Protein AF-A0AAX3LTH6-F1 (afdb_monomer)

Sequence (343 aa):
MKSLKKVTVIGGSGFVGTNLCQKLADRQIPFEIIDIKESRRFPEKCKMGDVRDIMSLRNTVTGDIVVNLAAVHRDDVSDKSEYFRTNVEGAENLAKVCTEKCIRKIVFTSSVAVYGFAEPGTDEAGIREIAVITTPQDQEQFQRTLGDGSQWGISLSYITQPSPDGLAQAFILAEEFLEGAPSALVLGDNIFYGHGLPEMLAKADAKPNGGTVFGYQVSDPERYGVVDFDAEGQAKSIIEKPEVPPSNFAVTGLYFLDGSAPDRARQVAPSARGELEITSLLEMYLQEGALSVERMGRGFAWLDTGTHESLLDAGTFVRTLEKRQGQQAGCLEEIAYLQCRAP

Structure (mmCIF, N/CA/C/O backbone):
data_AF-A0AAX3LTH6-F1
#
_entry.id   AF-A0AAX3LTH6-F1
#
loop_
_atom_site.group_PDB
_atom_site.id
_atom_site.type_symbol
_atom_site.label_atom_id
_atom_site.label_alt_id
_atom_site.label_comp_id
_atom_site.label_asym_id
_atom_site.label_entity_id
_atom_site.label_seq_id
_atom_site.pdbx_PDB_ins_code
_atom_site.Cartn_x
_atom_site.Cartn_y
_atom_site.Cartn_z
_atom_site.occupancy
_atom_site.B_iso_or_equiv
_atom_site.auth_seq_id
_atom_site.auth_comp_id
_atom_site.auth_asym_id
_atom_site.auth_atom_id
_atom_site.pdbx_PDB_model_num
ATOM 1 N N . MET A 1 1 ? -3.791 19.296 43.549 1.00 42.78 1 MET A N 1
ATOM 2 C CA . MET A 1 1 ? -3.948 17.968 42.908 1.00 42.78 1 MET A CA 1
ATOM 3 C C . MET A 1 1 ? -5.208 17.990 42.054 1.00 42.78 1 MET A C 1
ATOM 5 O O . MET A 1 1 ? -6.253 18.347 42.581 1.00 42.78 1 MET A O 1
ATOM 9 N N . LYS A 1 2 ? -5.135 17.687 40.749 1.00 52.03 2 LYS A N 1
ATOM 10 C CA . LYS A 1 2 ? -6.351 17.499 39.935 1.00 52.03 2 LYS A CA 1
ATOM 11 C C . LYS A 1 2 ? -7.058 16.242 40.452 1.00 52.03 2 LYS A C 1
ATOM 13 O O . LYS A 1 2 ? -6.429 15.191 40.496 1.00 52.03 2 LYS A O 1
ATOM 18 N N . SER A 1 3 ? -8.322 16.355 40.864 1.00 63.69 3 SER A N 1
ATOM 19 C CA . SER A 1 3 ? -9.156 15.187 41.181 1.00 63.69 3 SER A CA 1
ATOM 20 C C . SER A 1 3 ? -9.140 14.231 39.988 1.00 63.69 3 SER A C 1
ATOM 22 O O . SER A 1 3 ? -9.406 14.664 38.862 1.00 63.69 3 SER A O 1
ATOM 24 N N . LEU A 1 4 ? -8.810 12.958 40.215 1.00 66.25 4 LEU A N 1
ATOM 25 C CA . LEU A 1 4 ? -8.930 11.926 39.187 1.00 66.25 4 LEU A CA 1
ATOM 26 C C . LEU A 1 4 ? -10.403 11.837 38.773 1.00 66.25 4 LEU A C 1
ATOM 28 O O . LEU A 1 4 ? -11.285 11.744 39.625 1.00 66.25 4 LEU A O 1
ATOM 32 N N . LYS A 1 5 ? -10.665 11.929 37.468 1.00 85.00 5 LYS A N 1
ATOM 33 C CA . LYS A 1 5 ? -12.022 11.849 36.916 1.00 85.00 5 LYS A CA 1
ATOM 34 C C . LYS A 1 5 ? -12.521 10.411 37.018 1.00 85.00 5 LYS A C 1
ATOM 36 O O . LYS A 1 5 ? -11.820 9.506 36.567 1.00 85.00 5 LYS A O 1
ATOM 41 N N . LYS A 1 6 ? -13.716 10.205 37.576 1.00 89.88 6 LYS A N 1
ATOM 42 C CA . LYS A 1 6 ? -14.325 8.869 37.668 1.00 89.88 6 LYS A CA 1
ATOM 43 C C . LYS A 1 6 ? -14.943 8.481 36.321 1.00 89.88 6 LYS A C 1
ATOM 45 O O . LYS A 1 6 ? -15.708 9.266 35.756 1.00 89.88 6 LYS A O 1
ATOM 50 N N . VAL A 1 7 ? -14.624 7.284 35.829 1.00 96.00 7 VAL A N 1
ATOM 51 C CA . VAL A 1 7 ? -15.113 6.745 34.549 1.00 96.00 7 VAL A CA 1
ATOM 52 C C . VAL A 1 7 ? -16.219 5.715 34.778 1.00 96.00 7 VAL A C 1
ATOM 54 O O . VAL A 1 7 ? -16.056 4.788 35.561 1.00 96.00 7 VAL A O 1
ATOM 57 N N . THR A 1 8 ? -17.323 5.831 34.058 1.00 96.81 8 THR A N 1
ATOM 58 C CA . THR A 1 8 ? -18.399 4.834 34.054 1.00 96.81 8 THR A CA 1
ATOM 59 C C . THR A 1 8 ? -18.399 4.115 32.718 1.00 96.81 8 THR A C 1
ATOM 61 O O . THR A 1 8 ? -18.528 4.753 31.675 1.00 96.81 8 THR A O 1
ATOM 64 N N . VAL A 1 9 ? -18.221 2.797 32.741 1.00 96.44 9 VAL A N 1
ATOM 65 C CA . VAL A 1 9 ? -18.128 1.958 31.543 1.00 96.44 9 VAL A CA 1
ATOM 66 C C . VAL A 1 9 ? -19.420 1.163 31.391 1.00 96.44 9 VAL A C 1
ATOM 68 O O . VAL A 1 9 ? -19.680 0.238 32.159 1.00 96.44 9 VAL A O 1
ATOM 71 N N . ILE A 1 10 ? -20.229 1.525 30.399 1.00 96.00 10 ILE A N 1
ATOM 72 C CA . ILE A 1 10 ? -21.440 0.785 30.033 1.00 96.00 10 ILE A CA 1
ATOM 73 C C . ILE A 1 10 ? -21.029 -0.394 29.148 1.00 96.00 10 ILE A C 1
ATOM 75 O O . ILE A 1 10 ? -20.276 -0.183 28.203 1.00 96.00 10 ILE A O 1
ATOM 79 N N . GLY A 1 11 ? -21.483 -1.616 29.432 1.00 92.62 11 GLY A N 1
ATOM 80 C CA . GLY A 1 11 ? -21.018 -2.823 28.728 1.00 92.62 11 GLY A CA 1
ATOM 81 C C . GLY A 1 11 ? -19.613 -3.280 29.157 1.00 92.62 11 GLY A C 1
ATOM 82 O O . GLY A 1 11 ? -18.888 -3.925 28.393 1.00 92.62 11 GLY A O 1
ATOM 83 N N . GLY A 1 12 ? -19.181 -2.901 30.367 1.00 90.88 12 GLY A N 1
ATOM 84 C CA . GLY A 1 12 ? -17.833 -3.164 30.886 1.00 90.88 12 GLY A CA 1
ATOM 85 C C . GLY A 1 12 ? -17.507 -4.644 31.134 1.00 90.88 12 GLY A C 1
ATOM 86 O O . GLY A 1 12 ? -16.335 -4.994 31.247 1.00 90.88 12 GLY A O 1
ATOM 87 N N . SER A 1 13 ? -18.507 -5.524 31.170 1.00 91.31 13 SER A N 1
ATOM 88 C CA . SER A 1 13 ? -18.337 -6.979 31.283 1.00 91.31 13 SER A CA 1
ATOM 89 C C . SER A 1 13 ? -18.222 -7.660 29.908 1.00 91.31 13 SER A C 1
ATOM 91 O O . SER A 1 13 ? -18.068 -8.881 29.819 1.00 91.31 13 SER A O 1
ATOM 93 N N . GLY A 1 14 ? -18.331 -6.902 28.811 1.00 84.88 14 GLY A N 1
ATOM 94 C CA . GLY A 1 14 ? -18.071 -7.354 27.444 1.00 84.88 14 GLY A CA 1
ATOM 95 C C . GLY A 1 14 ? -16.581 -7.531 27.127 1.00 84.88 14 GLY A C 1
ATOM 96 O O . GLY A 1 14 ? -15.709 -7.249 27.952 1.00 84.88 14 GLY A O 1
ATOM 97 N N . PHE A 1 15 ? -16.283 -7.982 25.905 1.00 82.19 15 PHE A N 1
ATOM 98 C CA . PHE A 1 15 ? -14.910 -8.204 25.431 1.00 82.19 15 PHE A CA 1
ATOM 99 C C . PHE A 1 15 ? -14.068 -6.918 25.478 1.00 82.19 15 PHE A C 1
ATOM 101 O O . PHE A 1 15 ? -13.044 -6.861 26.162 1.00 82.19 15 PHE A O 1
ATOM 108 N N . VAL A 1 16 ? -14.530 -5.855 24.810 1.00 84.06 16 VAL A N 1
ATOM 109 C CA . VAL A 1 16 ? -13.844 -4.550 24.805 1.00 84.06 16 VAL A CA 1
ATOM 110 C C . VAL A 1 16 ? -13.872 -3.918 26.199 1.00 84.06 16 VAL A C 1
ATOM 112 O O . VAL A 1 16 ? -12.852 -3.423 26.681 1.00 84.06 16 VAL A O 1
ATOM 115 N N . GLY A 1 17 ? -15.019 -4.006 26.881 1.00 89.88 17 GLY A N 1
ATOM 116 C CA . GLY A 1 17 ? -15.227 -3.466 28.225 1.00 89.88 17 GLY A CA 1
ATOM 117 C C . GLY A 1 17 ? -14.213 -3.975 29.243 1.00 89.88 17 GLY A C 1
ATOM 118 O O . GLY A 1 17 ? -13.563 -3.177 29.915 1.00 89.88 17 GLY A O 1
ATOM 119 N N . THR A 1 18 ? -13.993 -5.290 29.287 1.00 90.31 18 THR A N 1
ATOM 120 C CA . THR A 1 18 ? -13.076 -5.912 30.253 1.00 90.31 18 THR A CA 1
ATOM 121 C C . THR A 1 18 ? -11.637 -5.425 30.058 1.00 90.31 18 THR A C 1
ATOM 123 O O . THR A 1 18 ? -10.929 -5.166 31.034 1.00 90.31 18 THR A O 1
ATOM 126 N N . ASN A 1 19 ? -11.206 -5.256 28.804 1.00 89.06 19 ASN A N 1
ATOM 127 C CA . ASN A 1 19 ? -9.872 -4.757 28.467 1.00 89.06 19 ASN A CA 1
ATOM 128 C C . ASN A 1 19 ? -9.704 -3.276 28.829 1.00 89.06 19 ASN A C 1
ATOM 130 O O . ASN A 1 19 ? -8.684 -2.893 29.407 1.00 89.06 19 ASN A O 1
ATOM 134 N N . LEU A 1 20 ? -10.713 -2.444 28.549 1.00 92.50 20 LEU A N 1
ATOM 135 C CA . LEU A 1 20 ? -10.709 -1.043 28.967 1.00 92.50 20 LEU A CA 1
ATOM 136 C C . LEU A 1 20 ? -10.635 -0.925 30.495 1.00 92.50 20 LEU A C 1
ATOM 138 O O . LEU A 1 20 ? -9.800 -0.185 31.012 1.00 92.50 20 LEU A O 1
ATOM 142 N N . CYS A 1 21 ? -11.462 -1.680 31.220 1.00 95.06 21 CYS A N 1
ATOM 143 C CA . CYS A 1 21 ? -11.462 -1.698 32.680 1.00 95.06 21 CYS A CA 1
ATOM 144 C C . CYS A 1 21 ? -10.109 -2.132 33.258 1.00 95.06 21 CYS A C 1
ATOM 146 O O . CYS A 1 21 ? -9.648 -1.523 34.221 1.00 95.06 21 CYS A O 1
ATOM 148 N N . GLN A 1 22 ? -9.431 -3.110 32.644 1.00 93.19 22 GLN A N 1
ATOM 149 C CA . GLN A 1 22 ? -8.075 -3.479 33.052 1.00 93.19 22 GLN A CA 1
ATOM 150 C C . GLN A 1 22 ? -7.092 -2.319 32.864 1.00 93.19 22 GLN A C 1
ATOM 152 O O . GLN A 1 22 ? -6.407 -1.954 33.813 1.00 93.19 22 GLN A O 1
ATOM 157 N N . LYS A 1 23 ? -7.089 -1.657 31.699 1.00 94.62 23 LYS A N 1
ATOM 158 C CA . LYS A 1 23 ? -6.212 -0.495 31.460 1.00 94.62 23 LYS A CA 1
ATOM 159 C C . LYS A 1 23 ? -6.498 0.670 32.415 1.00 94.62 23 LYS A C 1
ATOM 161 O O . LYS A 1 23 ? -5.575 1.379 32.815 1.00 94.62 23 LYS A O 1
ATOM 166 N N . LEU A 1 24 ? -7.763 0.886 32.783 1.00 94.81 24 LEU A N 1
ATOM 167 C CA . LEU A 1 24 ? -8.141 1.879 33.795 1.00 94.81 24 LEU A CA 1
ATOM 168 C C . LEU A 1 24 ? -7.606 1.488 35.181 1.00 94.81 24 LEU A C 1
ATOM 170 O O . LEU A 1 24 ? -7.084 2.352 35.884 1.00 94.81 24 LEU A O 1
ATOM 174 N N . ALA A 1 25 ? -7.683 0.204 35.550 1.00 93.75 25 ALA A N 1
ATOM 175 C CA . ALA A 1 25 ? -7.133 -0.318 36.801 1.00 93.75 25 ALA A CA 1
ATOM 176 C C . ALA A 1 25 ? -5.607 -0.161 36.870 1.00 93.75 25 ALA A C 1
ATOM 178 O O . ALA A 1 25 ? -5.103 0.377 37.855 1.00 93.75 25 ALA A O 1
ATOM 179 N N . ASP A 1 26 ? -4.892 -0.546 35.810 1.00 93.19 26 ASP A N 1
ATOM 180 C CA . ASP A 1 26 ? -3.426 -0.460 35.723 1.00 93.19 26 ASP A CA 1
ATOM 181 C C . ASP A 1 26 ? -2.935 0.986 35.876 1.00 93.19 26 ASP A C 1
ATOM 183 O O . ASP A 1 26 ? -1.910 1.255 36.498 1.00 93.19 26 ASP A O 1
ATOM 187 N N . ARG A 1 27 ? -3.712 1.945 35.355 1.00 94.06 27 ARG A N 1
ATOM 188 C CA . ARG A 1 27 ? -3.446 3.387 35.467 1.00 94.06 27 ARG A CA 1
ATOM 189 C C . ARG A 1 27 ? -3.989 4.021 36.749 1.00 94.06 27 ARG A C 1
ATOM 191 O O . ARG A 1 27 ? -3.918 5.241 36.889 1.00 94.06 27 ARG A O 1
ATOM 198 N N . GLN A 1 28 ? -4.554 3.226 37.659 1.00 93.94 28 GLN A N 1
ATOM 199 C CA . GLN A 1 28 ? -5.175 3.679 38.909 1.00 93.94 28 GLN A CA 1
ATOM 200 C C . GLN A 1 28 ? -6.259 4.754 38.693 1.00 93.94 28 GLN A C 1
ATOM 202 O O . GLN A 1 28 ? -6.479 5.629 39.532 1.00 93.94 28 GLN A O 1
ATOM 207 N N . ILE A 1 29 ? -6.959 4.695 37.556 1.00 93.56 29 ILE A N 1
ATOM 208 C CA . ILE A 1 29 ? -8.077 5.587 37.247 1.00 93.56 29 ILE A CA 1
ATOM 209 C C . ILE A 1 29 ? -9.344 5.002 37.889 1.00 93.56 29 ILE A C 1
ATOM 211 O O . ILE A 1 29 ? -9.675 3.845 37.626 1.00 93.56 29 ILE A O 1
ATOM 215 N N . PRO A 1 30 ? -10.088 5.762 38.714 1.00 94.88 30 PRO A N 1
ATOM 216 C CA . PRO A 1 30 ? -11.326 5.276 39.312 1.00 94.88 30 PRO A CA 1
ATOM 217 C C . PRO A 1 30 ? -12.375 4.970 38.241 1.00 94.88 30 PRO A C 1
ATOM 219 O O . PRO A 1 30 ? -12.690 5.833 37.418 1.00 94.88 30 PRO A O 1
ATOM 222 N N . PHE A 1 31 ? -12.956 3.770 38.280 1.00 96.25 31 PHE A N 1
ATOM 223 C CA . PHE A 1 31 ? -14.026 3.389 37.365 1.00 96.25 31 PHE A CA 1
ATOM 224 C C . PHE A 1 31 ? -15.106 2.524 38.014 1.00 96.25 31 PHE A C 1
ATOM 226 O O . PHE A 1 31 ? -14.864 1.879 39.035 1.00 96.25 31 PHE A O 1
ATOM 233 N N . GLU A 1 32 ? -16.283 2.509 37.393 1.00 96.94 32 GLU A N 1
ATOM 234 C CA . GLU A 1 32 ? -17.370 1.563 37.657 1.00 96.94 32 GLU A CA 1
ATOM 235 C C . GLU A 1 32 ? -17.891 0.963 36.346 1.00 96.94 32 GLU A C 1
ATOM 237 O O . GLU A 1 32 ? -17.768 1.574 35.282 1.00 96.94 32 GLU A O 1
ATOM 242 N N . ILE A 1 33 ? -18.452 -0.239 36.430 1.00 97.06 33 ILE A N 1
ATOM 243 C CA . ILE A 1 33 ? -19.055 -0.963 35.310 1.00 97.06 33 ILE A CA 1
ATOM 244 C C . ILE A 1 33 ? -20.571 -0.937 35.481 1.00 97.06 33 ILE A C 1
ATOM 246 O O . ILE A 1 33 ? -21.071 -1.185 36.578 1.00 97.06 33 ILE A O 1
ATOM 250 N N . ILE A 1 34 ? -21.290 -0.669 34.395 1.00 96.56 34 ILE A N 1
ATOM 251 C CA . ILE A 1 34 ? -22.736 -0.874 34.304 1.00 96.56 34 ILE A CA 1
ATOM 252 C C . ILE A 1 34 ? -22.983 -1.857 33.172 1.00 96.56 34 ILE A C 1
ATOM 254 O O . ILE A 1 34 ? -22.592 -1.600 32.034 1.00 96.56 34 ILE A O 1
ATOM 258 N N . ASP A 1 35 ? -23.585 -2.998 33.477 1.00 94.88 35 ASP A N 1
ATOM 259 C CA . ASP A 1 35 ? -23.814 -4.045 32.485 1.00 94.88 35 ASP A CA 1
ATOM 260 C C . ASP A 1 35 ? -25.049 -4.882 32.857 1.00 94.88 35 ASP A C 1
ATOM 262 O O . ASP A 1 35 ? -25.471 -4.918 34.014 1.00 94.88 35 ASP A O 1
ATOM 266 N N . ILE A 1 36 ? -25.626 -5.572 31.875 1.00 93.38 36 ILE A N 1
ATOM 267 C CA . ILE A 1 36 ? -26.741 -6.511 32.063 1.00 93.38 36 ILE A CA 1
ATOM 268 C C . ILE A 1 36 ? -26.267 -7.872 32.592 1.00 93.38 36 ILE A C 1
ATOM 270 O O . ILE A 1 36 ? -27.080 -8.762 32.836 1.00 93.38 36 ILE A O 1
ATOM 274 N N . LYS A 1 37 ? -24.952 -8.042 32.767 1.00 90.56 37 LYS A N 1
ATOM 275 C CA . LYS A 1 37 ? -24.306 -9.231 33.331 1.00 90.56 37 LYS A CA 1
ATOM 276 C C . LYS A 1 37 ? -23.196 -8.846 34.305 1.00 90.56 37 LYS A C 1
ATOM 278 O O . LYS A 1 37 ? -22.499 -7.848 34.117 1.00 90.56 37 LYS A O 1
ATOM 283 N N . GLU A 1 38 ? -22.963 -9.694 35.298 1.00 90.19 38 GLU A N 1
ATOM 284 C CA . GLU A 1 38 ? -21.861 -9.496 36.237 1.00 90.19 38 GLU A CA 1
ATOM 285 C C . GLU A 1 38 ? -20.493 -9.537 35.540 1.00 90.19 38 GLU A C 1
ATOM 287 O O . GLU A 1 38 ? -20.241 -10.334 34.627 1.00 90.19 38 GLU A O 1
ATOM 292 N N . SER A 1 39 ? -19.580 -8.681 36.000 1.00 91.56 39 SER A N 1
ATOM 293 C CA . SER A 1 39 ? -18.188 -8.723 35.566 1.00 91.56 39 SER A CA 1
ATOM 294 C C . SER A 1 39 ? -17.466 -9.863 36.269 1.00 91.56 39 SER A C 1
ATOM 296 O O . SER A 1 39 ? -17.321 -9.856 37.488 1.00 91.56 39 SER A O 1
ATOM 298 N N . ARG A 1 40 ? -16.928 -10.813 35.499 1.00 88.75 40 ARG A N 1
ATOM 299 C CA . ARG A 1 40 ? -16.087 -11.889 36.053 1.00 88.75 40 ARG A CA 1
ATOM 300 C C . ARG A 1 40 ? -14.770 -11.371 36.636 1.00 88.75 40 ARG A C 1
ATOM 302 O O . ARG A 1 40 ? -14.206 -12.009 37.515 1.00 88.75 40 ARG A O 1
ATOM 309 N N . ARG A 1 41 ? -14.257 -10.253 36.108 1.00 88.38 41 ARG A N 1
ATOM 310 C CA . ARG A 1 41 ? -12.924 -9.720 36.435 1.00 88.38 41 ARG A CA 1
ATOM 311 C C . ARG A 1 41 ? -12.959 -8.621 37.495 1.00 88.38 41 ARG A C 1
ATOM 313 O O . ARG A 1 41 ? -12.001 -8.496 38.245 1.00 88.38 41 ARG A O 1
ATOM 320 N N . PHE A 1 42 ? -14.042 -7.846 37.549 1.00 94.00 42 PHE A N 1
ATOM 321 C CA . PHE A 1 42 ? -14.228 -6.752 38.508 1.00 94.00 42 PHE A CA 1
ATOM 322 C C . PHE A 1 42 ? -15.638 -6.789 39.126 1.00 94.00 42 PHE A C 1
ATOM 324 O O . PHE A 1 42 ? -16.403 -5.830 38.956 1.00 94.00 42 PHE A O 1
ATOM 331 N N . PRO A 1 43 ? -16.035 -7.894 39.786 1.00 92.31 43 PRO A N 1
ATOM 332 C CA . PRO A 1 43 ? -17.387 -8.054 40.326 1.00 92.31 43 PRO A CA 1
ATOM 333 C C . PRO A 1 43 ? -17.751 -6.943 41.320 1.00 92.31 43 PRO A C 1
ATOM 335 O O . PRO A 1 43 ? -18.861 -6.422 41.291 1.00 92.31 43 PRO A O 1
ATOM 338 N N . GLU A 1 44 ? -16.795 -6.489 42.129 1.00 95.06 44 GLU A N 1
ATOM 339 C CA . GLU A 1 44 ? -16.967 -5.436 43.132 1.00 95.06 44 GLU A CA 1
ATOM 340 C C . GLU A 1 44 ? -17.181 -4.034 42.540 1.00 95.06 44 GLU A C 1
ATOM 342 O O . GLU A 1 44 ? -17.623 -3.120 43.237 1.00 95.06 44 GLU A O 1
ATOM 347 N N . LYS A 1 45 ? -16.873 -3.852 41.250 1.00 94.75 45 LYS A N 1
ATOM 348 C CA . LYS A 1 45 ? -17.065 -2.589 40.520 1.00 94.75 45 LYS A CA 1
ATOM 349 C C . LYS A 1 45 ? -18.258 -2.629 39.572 1.00 94.75 45 LYS A C 1
ATOM 351 O O . LYS A 1 45 ? -18.523 -1.624 38.911 1.00 94.75 45 LYS A O 1
ATOM 356 N N . CYS A 1 46 ? -18.947 -3.766 39.482 1.00 95.94 46 CYS A N 1
ATOM 357 C CA . CYS A 1 46 ? -20.044 -3.990 38.557 1.00 95.94 46 CYS A CA 1
ATOM 358 C C . CYS A 1 46 ? -21.391 -3.687 39.210 1.00 95.94 46 CYS A C 1
ATOM 360 O O . CYS A 1 46 ? -21.733 -4.227 40.258 1.00 95.94 46 CYS A O 1
ATOM 362 N N . LYS A 1 47 ? -22.176 -2.833 38.559 1.00 96.06 47 LYS A N 1
ATOM 363 C CA . LYS A 1 47 ? -23.577 -2.573 38.879 1.00 96.06 47 LYS A CA 1
ATOM 364 C C . LYS A 1 47 ? -24.438 -3.092 37.741 1.00 96.06 47 LYS A C 1
ATOM 366 O O . LYS A 1 47 ? -24.110 -2.902 36.573 1.00 96.06 47 LYS A O 1
ATOM 371 N N . MET A 1 48 ? -25.557 -3.709 38.091 1.00 95.81 48 MET A N 1
ATOM 372 C CA . MET A 1 48 ? -26.519 -4.157 37.093 1.00 95.81 48 MET A CA 1
ATOM 373 C C . MET A 1 48 ? -27.242 -2.953 36.498 1.00 95.81 48 MET A C 1
ATOM 375 O O . MET A 1 48 ? -27.795 -2.142 37.243 1.00 95.81 48 MET A O 1
ATOM 379 N N . GLY A 1 49 ? -27.246 -2.841 35.172 1.00 94.75 49 GLY A N 1
ATOM 380 C CA . GLY A 1 49 ? -28.008 -1.815 34.471 1.00 94.75 49 GLY A CA 1
ATOM 381 C C . GLY A 1 49 ? -28.212 -2.135 32.997 1.00 94.75 49 GLY A C 1
ATOM 382 O O . GLY A 1 49 ? -27.349 -2.730 32.357 1.00 94.75 49 GLY A O 1
ATOM 383 N N . ASP A 1 50 ? -29.367 -1.735 32.470 1.00 94.69 50 ASP A N 1
ATOM 384 C CA . ASP A 1 50 ? -29.776 -1.994 31.090 1.00 94.69 50 ASP A CA 1
ATOM 385 C C . ASP A 1 50 ? -29.963 -0.671 30.347 1.00 94.69 50 ASP A C 1
ATOM 387 O O . ASP A 1 50 ? -30.739 0.184 30.770 1.00 94.69 50 ASP A O 1
ATOM 391 N N . VAL A 1 51 ? -29.262 -0.500 29.224 1.00 94.06 51 VAL A N 1
ATOM 392 C CA . VAL A 1 51 ? -29.360 0.714 28.401 1.00 94.06 51 VAL A CA 1
ATOM 393 C C . VAL A 1 51 ? -30.749 0.913 27.799 1.00 94.06 51 VAL A C 1
ATOM 395 O O . VAL A 1 51 ? -31.162 2.046 27.546 1.00 94.06 51 VAL A O 1
ATOM 398 N N . ARG A 1 52 ? -31.503 -0.174 27.620 1.00 93.75 52 ARG A N 1
ATOM 399 C CA . ARG A 1 52 ? -32.879 -0.151 27.111 1.00 93.75 52 ARG A CA 1
ATOM 400 C C . ARG A 1 52 ? -33.862 0.429 28.130 1.00 93.75 52 ARG A C 1
ATOM 402 O O . ARG A 1 52 ? -34.947 0.852 27.747 1.00 93.75 52 ARG A O 1
ATOM 409 N N . ASP A 1 53 ? -33.485 0.478 29.409 1.00 96.00 53 ASP A N 1
ATOM 410 C CA . ASP A 1 53 ? -34.283 1.050 30.492 1.00 96.00 53 ASP A CA 1
ATOM 411 C C . ASP A 1 53 ? -33.655 2.355 31.007 1.00 96.00 53 ASP A C 1
ATOM 413 O O . ASP A 1 53 ? -32.685 2.379 31.770 1.00 96.00 53 ASP A O 1
ATOM 417 N N . ILE A 1 54 ? -34.264 3.483 30.638 1.00 95.25 54 ILE A N 1
ATOM 418 C CA . ILE A 1 54 ? -33.800 4.807 31.058 1.00 95.25 54 ILE A CA 1
ATOM 419 C C . ILE A 1 54 ? -33.808 4.992 32.586 1.00 95.25 54 ILE A C 1
ATOM 421 O O . ILE A 1 54 ? -32.962 5.714 33.117 1.00 95.25 54 ILE A O 1
ATOM 425 N N . MET A 1 55 ? -34.719 4.341 33.321 1.00 96.12 55 MET A N 1
ATOM 426 C CA . MET A 1 55 ? -34.751 4.430 34.784 1.00 96.12 55 MET A CA 1
ATOM 427 C C . MET A 1 55 ? -33.590 3.655 35.405 1.00 96.12 55 MET A C 1
ATOM 429 O O . MET A 1 55 ? -32.975 4.139 36.359 1.00 96.12 55 MET A O 1
ATOM 433 N N . SER A 1 56 ? -33.231 2.511 34.819 1.00 95.19 56 SER A N 1
ATOM 434 C CA . SER A 1 56 ? -32.021 1.765 35.172 1.00 95.19 56 SER A CA 1
ATOM 435 C C . SER A 1 56 ? -30.775 2.644 35.051 1.00 95.19 56 SER A C 1
ATOM 437 O O . SER A 1 56 ? -30.002 2.775 36.005 1.00 95.19 56 SER A O 1
ATOM 439 N N . LEU A 1 57 ? -30.625 3.351 33.926 1.00 95.12 57 LEU A N 1
ATOM 440 C CA . LEU A 1 57 ? -29.513 4.280 33.709 1.00 95.12 57 LEU A CA 1
ATOM 441 C C . LEU A 1 57 ? -29.529 5.464 34.686 1.00 95.12 57 LEU A C 1
ATOM 443 O O . LEU A 1 57 ? -28.490 5.808 35.254 1.00 95.12 57 LEU A O 1
ATOM 447 N N . ARG A 1 58 ? -30.695 6.068 34.953 1.00 95.50 58 ARG A N 1
ATOM 448 C CA . ARG A 1 58 ? -30.821 7.156 35.942 1.00 95.50 58 ARG A CA 1
ATOM 449 C C . ARG A 1 58 ? -30.377 6.727 37.335 1.00 95.50 58 ARG A C 1
ATOM 451 O O . ARG A 1 58 ? -29.769 7.526 38.047 1.00 95.50 58 ARG A O 1
ATOM 458 N N . ASN A 1 59 ? -30.625 5.480 37.715 1.00 93.38 59 ASN A N 1
ATOM 459 C CA . ASN A 1 59 ? -30.239 4.965 39.025 1.00 93.38 59 ASN A CA 1
ATOM 460 C C . ASN A 1 59 ? -28.753 4.587 39.108 1.00 93.38 59 ASN A C 1
ATOM 462 O O . ASN A 1 59 ? -28.166 4.657 40.187 1.00 93.38 59 ASN A O 1
ATOM 466 N N . THR A 1 60 ? -28.128 4.211 37.991 1.00 92.88 60 THR A N 1
ATOM 467 C CA . THR A 1 60 ? -26.800 3.580 37.996 1.00 92.88 60 THR A CA 1
ATOM 468 C C . THR A 1 60 ? -25.681 4.500 37.515 1.00 92.88 60 THR A C 1
ATOM 470 O O . THR A 1 60 ? -24.610 4.502 38.122 1.00 92.88 60 THR A O 1
ATOM 473 N N . VAL A 1 61 ? -25.916 5.310 36.477 1.00 93.06 61 VAL A N 1
ATOM 474 C CA . VAL A 1 61 ? -24.886 6.130 35.820 1.00 93.06 61 VAL A CA 1
ATOM 475 C C . VAL A 1 61 ? -24.425 7.256 36.740 1.00 93.06 61 VAL A C 1
ATOM 477 O O . VAL A 1 61 ? -25.220 8.109 37.141 1.00 93.06 61 VAL A O 1
ATOM 480 N N . THR A 1 62 ? -23.131 7.290 37.064 1.00 90.38 62 THR A N 1
ATOM 481 C CA . THR A 1 62 ? -22.482 8.405 37.777 1.00 90.38 62 THR A CA 1
ATOM 482 C C . THR A 1 62 ? -21.153 8.784 37.111 1.00 90.38 62 THR A C 1
ATOM 484 O O . THR A 1 62 ? -20.817 8.251 36.057 1.00 90.38 62 THR A O 1
ATOM 487 N N . GLY A 1 63 ? -20.381 9.697 37.704 1.00 86.12 63 GLY A N 1
ATOM 488 C CA . GLY A 1 63 ? -19.003 9.988 37.290 1.00 86.12 63 GLY A CA 1
ATOM 489 C C . GLY A 1 63 ? -18.835 11.239 36.428 1.00 86.12 63 GLY A C 1
ATOM 490 O O . GLY A 1 63 ? -19.744 12.047 36.279 1.00 86.12 63 GLY A O 1
ATOM 491 N N . ASP A 1 64 ? -17.626 11.420 35.903 1.00 87.50 64 ASP A N 1
ATOM 492 C CA . ASP A 1 64 ? -17.240 12.570 35.074 1.00 87.50 64 ASP A CA 1
ATOM 493 C C . ASP A 1 64 ? -17.224 12.242 33.579 1.00 87.50 64 ASP A C 1
ATOM 495 O O . ASP A 1 64 ? -17.344 13.139 32.737 1.00 87.50 64 ASP A O 1
ATOM 499 N N . ILE A 1 65 ? -16.978 10.967 33.267 1.00 93.75 65 ILE A N 1
ATOM 500 C CA . ILE A 1 65 ? -16.799 10.431 31.921 1.00 93.75 65 ILE A CA 1
ATOM 501 C C . ILE A 1 65 ? -17.626 9.156 31.817 1.00 93.75 65 ILE A C 1
ATOM 503 O O . ILE A 1 65 ? -17.488 8.273 32.660 1.00 93.75 65 ILE A O 1
ATOM 507 N N . VAL A 1 66 ? -18.432 9.037 30.768 1.00 95.50 66 VAL A N 1
ATOM 508 C CA . VAL A 1 66 ? -19.167 7.809 30.446 1.00 95.50 66 VAL A CA 1
ATOM 509 C C . VAL A 1 66 ? -18.631 7.243 29.135 1.00 95.50 66 VAL A C 1
ATOM 511 O O . VAL A 1 66 ? -18.526 7.969 28.150 1.00 95.50 66 VAL A O 1
ATOM 514 N N . VAL A 1 67 ? -18.278 5.959 29.120 1.00 95.31 67 VAL A N 1
ATOM 515 C CA . VAL A 1 67 ? -17.853 5.227 27.919 1.00 95.31 67 VAL A CA 1
ATOM 516 C C . VAL A 1 67 ? -18.915 4.186 27.594 1.00 95.31 67 VAL A C 1
ATOM 518 O O . VAL A 1 67 ? -19.181 3.311 28.417 1.00 95.31 67 VAL A O 1
ATOM 521 N N . ASN A 1 68 ? -19.533 4.287 26.417 1.00 93.75 68 ASN A N 1
ATOM 522 C CA . ASN A 1 68 ? -20.573 3.364 25.979 1.00 93.75 68 ASN A CA 1
ATOM 523 C C . ASN A 1 68 ? -20.008 2.240 25.104 1.00 93.75 68 ASN A C 1
ATOM 525 O O . ASN A 1 68 ? -19.638 2.474 23.949 1.00 93.75 68 ASN A O 1
ATOM 529 N N . LEU A 1 69 ? -19.982 1.027 25.656 1.00 92.19 69 LEU A N 1
ATOM 530 C CA . LEU A 1 69 ? -19.619 -0.221 24.981 1.00 92.19 69 LEU A CA 1
ATOM 531 C C . LEU A 1 69 ? -20.777 -1.232 24.965 1.00 92.19 69 LEU A C 1
ATOM 533 O O . LEU A 1 69 ? -20.566 -2.379 24.577 1.00 92.19 69 LEU A O 1
ATOM 537 N N . ALA A 1 70 ? -21.985 -0.842 25.389 1.00 90.25 70 ALA A N 1
ATOM 538 C CA . ALA A 1 70 ? -23.153 -1.697 25.226 1.00 90.25 70 ALA A CA 1
ATOM 539 C C . ALA A 1 70 ? -23.541 -1.744 23.748 1.00 90.25 70 ALA A C 1
ATOM 541 O O . ALA A 1 70 ? -23.970 -0.741 23.182 1.00 90.25 70 ALA A O 1
ATOM 542 N N . ALA A 1 71 ? -23.383 -2.921 23.154 1.00 86.38 71 ALA A N 1
ATOM 543 C CA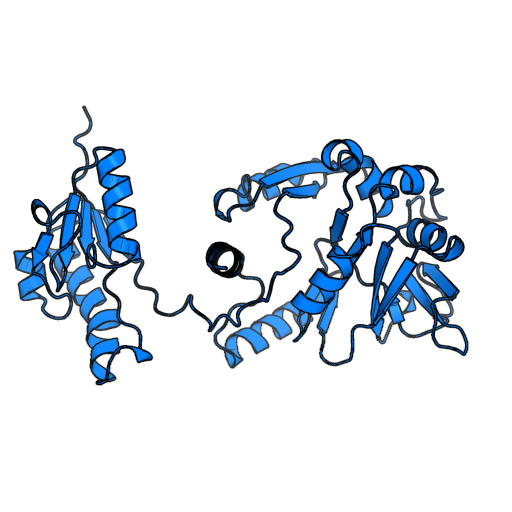 . ALA A 1 71 ? -23.791 -3.221 21.796 1.00 86.38 71 ALA A CA 1
ATOM 544 C C . ALA A 1 71 ? -24.211 -4.691 21.697 1.00 86.38 71 ALA A C 1
ATOM 546 O O . ALA A 1 71 ? -23.710 -5.541 22.438 1.00 86.38 71 ALA A O 1
ATOM 547 N N . VAL A 1 72 ? -25.122 -4.985 20.774 1.00 81.81 72 VAL A N 1
ATOM 548 C CA . VAL A 1 72 ? -25.499 -6.358 20.397 1.00 81.81 72 VAL A CA 1
ATOM 549 C C . VAL A 1 72 ? -25.444 -6.488 18.884 1.00 81.81 72 VAL A C 1
ATOM 551 O O . VAL A 1 72 ? -25.936 -5.606 18.174 1.00 81.81 72 VAL A O 1
ATOM 554 N N . HIS A 1 73 ? -24.847 -7.572 18.390 1.00 72.88 73 HIS A N 1
ATOM 555 C CA . HIS A 1 73 ? -24.797 -7.851 16.961 1.00 72.88 73 HIS A CA 1
ATOM 556 C C . HIS A 1 73 ? -26.162 -8.325 16.459 1.00 72.88 73 HIS A C 1
ATOM 558 O O . HIS A 1 73 ? -26.923 -8.949 17.197 1.00 72.88 73 HIS A O 1
ATOM 564 N N . ARG A 1 74 ? -26.482 -8.044 15.191 1.00 63.44 74 ARG A N 1
ATOM 565 C CA . ARG A 1 74 ? -27.770 -8.439 14.598 1.00 63.44 74 ARG A CA 1
ATOM 566 C C . ARG A 1 74 ? -27.951 -9.959 14.562 1.00 63.44 74 ARG A C 1
ATOM 568 O O . ARG A 1 74 ? -29.078 -10.425 14.682 1.00 63.44 74 ARG A O 1
ATOM 575 N N . ASP A 1 75 ? -26.850 -10.689 14.424 1.00 60.66 75 ASP A N 1
ATOM 576 C CA . ASP A 1 75 ? -26.842 -12.154 14.352 1.00 60.66 75 ASP A CA 1
ATOM 577 C C . ASP A 1 75 ? -26.839 -12.827 15.735 1.00 60.66 75 ASP A C 1
ATOM 579 O O . ASP A 1 75 ? -27.161 -14.008 15.841 1.00 60.66 75 ASP A O 1
ATOM 583 N N . ASP A 1 76 ? -26.554 -12.070 16.801 1.00 59.16 76 ASP A N 1
ATOM 584 C CA . ASP A 1 76 ? -26.547 -12.568 18.185 1.00 59.16 76 ASP A CA 1
ATOM 585 C C . ASP A 1 76 ? -27.923 -12.452 18.865 1.00 59.16 76 ASP A C 1
ATOM 587 O O . ASP A 1 76 ? -28.114 -12.943 19.980 1.00 59.16 76 ASP A O 1
ATOM 591 N N . VAL A 1 77 ? -28.896 -11.798 18.217 1.00 61.66 77 VAL A N 1
ATOM 592 C CA . VAL A 1 77 ? -30.237 -11.566 18.768 1.00 61.66 77 VAL A CA 1
ATOM 593 C C . VAL A 1 77 ? -31.311 -12.250 17.926 1.00 61.66 77 VAL A C 1
ATOM 595 O O . VAL A 1 77 ? -31.448 -12.026 16.726 1.00 61.66 77 VAL A O 1
ATOM 598 N N . SER A 1 78 ? -32.125 -13.081 18.579 1.00 60.72 78 SER A N 1
ATOM 599 C CA . SER A 1 78 ? -33.267 -13.750 17.934 1.00 60.72 78 SER A CA 1
ATOM 600 C C . SER A 1 78 ? -34.385 -12.768 17.556 1.00 60.72 78 SER A C 1
ATOM 602 O O . SER A 1 78 ? -35.089 -12.967 16.564 1.00 60.72 78 SER A O 1
ATOM 604 N N . ASP A 1 79 ? -34.517 -11.676 18.314 1.00 74.81 79 ASP A N 1
ATOM 605 C CA . ASP A 1 79 ? -35.444 -10.581 18.059 1.00 74.81 79 ASP A CA 1
ATOM 606 C C . ASP A 1 79 ? -34.707 -9.396 17.422 1.00 74.81 79 ASP A C 1
ATOM 608 O O . ASP A 1 79 ? -33.936 -8.683 18.066 1.00 74.81 79 ASP A O 1
ATOM 612 N N . LYS A 1 80 ? -35.002 -9.125 16.146 1.00 66.56 80 LYS A N 1
ATOM 613 C CA . LYS A 1 80 ? -34.420 -7.998 15.399 1.00 66.56 80 LYS A CA 1
ATOM 614 C C . LYS A 1 80 ? -34.711 -6.636 16.040 1.00 66.56 80 LYS A C 1
ATOM 616 O O . LYS A 1 80 ? -33.979 -5.685 15.768 1.00 66.56 80 LYS A O 1
ATOM 621 N N . SER A 1 81 ? -35.748 -6.521 16.874 1.00 77.88 81 SER A N 1
ATOM 622 C CA . SER A 1 81 ? -36.030 -5.290 17.615 1.00 77.88 81 SER A CA 1
ATOM 623 C C . SER A 1 81 ? -35.004 -5.034 18.722 1.00 77.88 81 SER A C 1
ATOM 625 O O . SER A 1 81 ? -34.730 -3.881 19.038 1.00 77.88 81 SER A O 1
ATOM 627 N N . GLU A 1 82 ? -34.390 -6.076 19.290 1.00 79.94 82 GLU A N 1
ATOM 628 C CA . GLU A 1 82 ? -33.400 -5.951 20.365 1.00 79.94 82 GLU A CA 1
ATOM 629 C C . GLU A 1 82 ? -32.133 -5.237 19.891 1.00 79.94 82 GLU A C 1
ATOM 631 O O . GLU A 1 82 ? -31.580 -4.414 20.617 1.00 79.94 82 GLU A O 1
ATOM 636 N N . TYR A 1 83 ? -31.737 -5.467 18.637 1.00 81.88 83 TYR A N 1
ATOM 637 C CA . TYR A 1 83 ? -30.657 -4.721 18.000 1.00 81.88 83 TYR A CA 1
ATOM 638 C C . TYR A 1 83 ? -30.917 -3.211 18.026 1.00 81.88 83 TYR A C 1
ATOM 640 O O . TYR A 1 83 ? -30.052 -2.438 18.436 1.00 81.88 83 TYR A O 1
ATOM 648 N N . PHE A 1 84 ? -32.110 -2.783 17.605 1.00 80.62 84 PHE A N 1
ATOM 649 C CA . PHE A 1 84 ? -32.462 -1.364 17.571 1.00 80.62 84 PHE A CA 1
ATOM 650 C C . PHE A 1 84 ? -32.579 -0.787 18.986 1.00 80.62 84 PHE A C 1
ATOM 652 O O . PHE A 1 84 ? -31.992 0.253 19.283 1.00 80.62 84 PHE A O 1
ATOM 659 N N . ARG A 1 85 ? -33.263 -1.505 19.883 1.00 87.19 85 ARG A N 1
ATOM 660 C CA . ARG A 1 85 ? -33.463 -1.089 21.276 1.00 87.19 85 ARG A CA 1
ATOM 661 C C . ARG A 1 85 ? -32.145 -0.919 22.029 1.00 87.19 85 ARG A C 1
ATOM 663 O O . ARG A 1 85 ? -31.990 0.028 22.787 1.00 87.19 85 ARG A O 1
ATOM 670 N N . THR A 1 86 ? -31.171 -1.799 21.818 1.00 87.94 86 THR A N 1
ATOM 671 C CA . THR A 1 86 ? -29.880 -1.709 22.511 1.00 87.94 86 THR A CA 1
ATOM 672 C C . THR A 1 86 ? -28.960 -0.669 21.876 1.00 87.94 86 THR A C 1
ATOM 674 O O . THR A 1 86 ? -28.451 0.202 22.577 1.00 87.94 86 THR A O 1
ATOM 677 N N . ASN A 1 87 ? -28.750 -0.738 20.557 1.00 85.81 87 ASN A N 1
ATOM 678 C CA . ASN A 1 87 ? -27.730 0.078 19.892 1.00 85.81 87 ASN A CA 1
ATOM 679 C C . ASN A 1 87 ? -28.198 1.519 19.620 1.00 85.81 87 ASN A C 1
ATOM 681 O O . ASN A 1 87 ? -27.377 2.433 19.635 1.00 85.81 87 ASN A O 1
ATOM 685 N N . VAL A 1 88 ? -29.497 1.736 19.368 1.00 83.06 88 VAL A N 1
ATOM 686 C CA . VAL A 1 88 ? -30.056 3.057 19.023 1.00 83.06 88 VAL A CA 1
ATOM 687 C C . VAL A 1 88 ? -30.777 3.668 20.217 1.00 83.06 88 VAL A C 1
ATOM 689 O O . VAL A 1 88 ? -30.323 4.682 20.746 1.00 83.06 88 VAL A O 1
ATOM 692 N N . GLU A 1 89 ? -31.857 3.040 20.691 1.00 88.06 89 GLU A N 1
ATOM 693 C CA . GLU A 1 89 ? -32.631 3.589 21.816 1.00 88.06 89 GLU A CA 1
ATOM 694 C C . GLU A 1 89 ? -31.792 3.616 23.100 1.00 88.06 89 GLU A C 1
ATOM 696 O O . GLU A 1 89 ? -31.839 4.583 23.856 1.00 88.06 89 GLU A O 1
ATOM 701 N N . GLY A 1 90 ? -30.954 2.600 23.324 1.00 91.62 90 GLY A N 1
ATOM 702 C CA . GLY A 1 90 ? -30.055 2.547 24.471 1.00 91.62 90 GLY A CA 1
ATOM 703 C C . GLY A 1 90 ? -29.000 3.653 24.465 1.00 91.62 90 GLY A C 1
ATOM 704 O O . GLY A 1 90 ? -28.733 4.267 25.502 1.00 91.62 90 GLY A O 1
ATOM 705 N N . ALA A 1 91 ? -28.446 3.972 23.293 1.00 90.56 91 ALA A N 1
ATOM 706 C CA . ALA A 1 91 ? -27.538 5.103 23.128 1.00 90.56 91 ALA A CA 1
ATOM 707 C C . ALA A 1 91 ? -28.252 6.443 23.372 1.00 90.56 91 ALA A C 1
ATOM 709 O O . ALA A 1 91 ? -27.707 7.317 24.052 1.00 90.56 91 ALA A O 1
ATOM 710 N N . GLU A 1 92 ? -29.483 6.590 22.877 1.00 90.50 92 GLU A N 1
ATOM 711 C CA . GLU A 1 92 ? -30.312 7.776 23.098 1.00 90.50 92 GLU A CA 1
ATOM 712 C C . GLU A 1 92 ? -30.660 7.960 24.586 1.00 90.50 92 GLU A C 1
ATOM 714 O O . GLU A 1 92 ? -30.503 9.054 25.134 1.00 90.50 92 GLU A O 1
ATOM 719 N N . ASN A 1 93 ? -31.071 6.888 25.269 1.00 94.94 93 ASN A N 1
ATOM 720 C CA . ASN A 1 93 ? -31.345 6.885 26.705 1.00 94.94 93 ASN A CA 1
ATOM 721 C C . ASN A 1 93 ? -30.107 7.303 27.502 1.00 94.94 93 ASN A C 1
ATOM 723 O O . ASN A 1 93 ? -30.194 8.151 28.393 1.00 94.94 93 ASN A O 1
ATOM 727 N N . 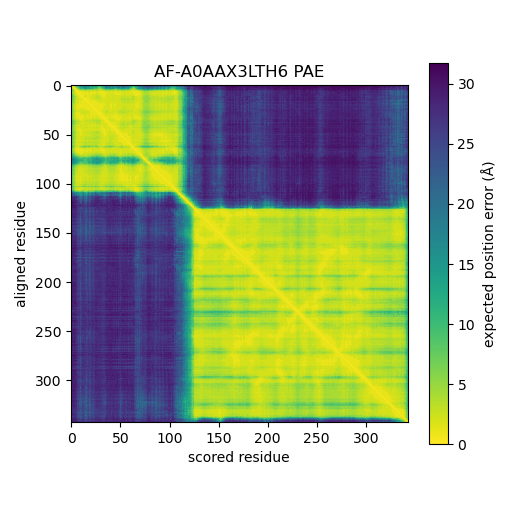LEU A 1 94 ? -28.941 6.753 27.159 1.00 93.88 94 LEU A N 1
ATOM 728 C CA . LEU A 1 94 ? -27.688 7.091 27.823 1.00 93.88 94 LEU A CA 1
ATOM 729 C C . LEU A 1 94 ? -27.297 8.553 27.601 1.00 93.88 94 LEU A C 1
ATOM 731 O O . LEU A 1 94 ? -26.863 9.207 28.550 1.00 93.88 94 LEU A O 1
ATOM 735 N N . ALA A 1 95 ? -27.483 9.085 26.392 1.00 90.31 95 ALA A N 1
ATOM 736 C CA . ALA A 1 95 ? -27.250 10.496 26.107 1.00 90.31 95 ALA A CA 1
ATOM 737 C C . ALA A 1 95 ? -28.168 11.392 26.954 1.00 90.31 95 ALA A C 1
ATOM 739 O O . ALA A 1 95 ? -27.672 12.297 27.625 1.00 90.31 95 ALA A O 1
ATOM 740 N N . LYS A 1 96 ? -29.475 11.087 27.011 1.00 90.44 96 LYS A N 1
ATOM 741 C CA . LYS A 1 96 ? -30.453 11.813 27.844 1.00 90.44 96 LYS A CA 1
ATOM 742 C C . LYS A 1 96 ? -30.042 11.832 29.316 1.00 90.44 96 LYS A C 1
ATOM 744 O O . LYS A 1 96 ? -29.965 12.901 29.915 1.00 90.44 96 LYS A O 1
ATOM 749 N N . VAL A 1 97 ? -29.708 10.674 29.888 1.00 94.31 97 VAL A N 1
ATOM 750 C CA . VAL A 1 97 ? -29.294 10.579 31.299 1.00 94.31 97 VAL A CA 1
ATOM 751 C C . VAL A 1 97 ? -27.980 11.314 31.553 1.00 94.31 97 VAL A C 1
ATOM 753 O O . VAL A 1 97 ? -27.839 11.989 32.572 1.00 94.31 97 VAL A O 1
ATOM 756 N N . CYS A 1 98 ? -27.018 11.232 30.633 1.00 92.62 98 CYS A N 1
ATOM 757 C CA . CYS A 1 98 ? -25.777 11.991 30.745 1.00 92.62 98 CYS A CA 1
ATOM 758 C C . CYS A 1 98 ? -26.033 13.505 30.751 1.00 92.62 98 CYS A C 1
ATOM 760 O O . CYS A 1 98 ? -25.407 14.216 31.537 1.00 92.62 98 CYS A O 1
ATOM 762 N N . THR A 1 99 ? -26.966 13.994 29.928 1.00 89.06 99 THR A N 1
ATOM 763 C CA . THR A 1 99 ? -27.394 15.398 29.933 1.00 89.06 99 THR A CA 1
ATOM 764 C C . THR A 1 99 ? -28.063 15.775 31.254 1.00 89.06 99 THR A C 1
ATOM 766 O O . THR A 1 99 ? -27.666 16.764 31.864 1.00 89.06 99 THR A O 1
ATOM 769 N N . GLU A 1 100 ? -29.014 14.971 31.741 1.00 91.25 100 GLU A N 1
ATOM 770 C CA . GLU A 1 100 ? -29.709 15.196 33.021 1.00 91.25 100 GLU A CA 1
ATOM 771 C C . GLU A 1 100 ? -28.744 15.260 34.213 1.00 91.25 100 GLU A C 1
ATOM 773 O O . GLU A 1 100 ? -28.945 16.036 35.146 1.00 91.25 100 GLU A O 1
ATOM 778 N N . LYS A 1 101 ? -27.679 14.453 34.179 1.00 90.56 101 LYS A N 1
ATOM 779 C CA . LYS A 1 101 ? -26.664 14.373 35.238 1.00 90.56 101 LYS A CA 1
ATOM 780 C C . LYS A 1 101 ? -25.455 15.284 35.020 1.00 90.56 101 LYS A C 1
ATOM 782 O O . LYS A 1 101 ? -24.495 15.195 35.784 1.00 90.56 101 LYS A O 1
ATOM 787 N N . CYS A 1 102 ? -25.479 16.144 34.000 1.00 88.56 102 CYS A N 1
ATOM 788 C CA . CYS A 1 102 ? -24.379 17.051 33.659 1.00 88.56 102 CYS A CA 1
ATOM 789 C C . CYS A 1 102 ? -23.023 16.337 33.454 1.00 88.56 102 CYS A C 1
ATOM 791 O O . CYS A 1 102 ? -21.965 16.864 33.817 1.00 88.56 102 CYS A O 1
ATOM 793 N N . ILE A 1 103 ? -23.033 15.133 32.870 1.00 88.56 103 ILE A N 1
ATOM 794 C CA . ILE A 1 103 ? -21.817 14.383 32.533 1.00 88.56 103 ILE A CA 1
ATOM 795 C C . ILE A 1 103 ? -21.055 15.137 31.438 1.00 88.56 103 ILE A C 1
ATOM 797 O O . ILE A 1 103 ? -21.574 15.400 30.356 1.00 88.56 103 ILE A O 1
ATOM 801 N N . ARG A 1 104 ? -19.792 15.482 31.710 1.00 77.62 104 ARG A N 1
ATOM 802 C CA . ARG A 1 104 ? -19.006 16.397 30.861 1.00 77.62 104 ARG A CA 1
ATOM 803 C C . ARG A 1 104 ? -18.428 15.755 29.605 1.00 77.62 104 ARG A C 1
ATOM 805 O O . ARG A 1 104 ? -18.041 16.472 28.686 1.00 77.62 104 ARG A O 1
ATOM 812 N N . LYS A 1 105 ? -18.270 14.431 29.587 1.00 88.62 105 LYS A N 1
ATOM 813 C CA . LYS A 1 105 ? -17.703 13.708 28.447 1.00 88.62 105 LYS A CA 1
ATOM 814 C C . LYS A 1 105 ? -18.380 12.356 28.288 1.00 88.62 105 LYS A C 1
ATOM 816 O O . LYS A 1 105 ? -18.374 11.549 29.213 1.00 88.62 105 LYS A O 1
ATOM 821 N N . ILE A 1 106 ? -18.895 12.115 27.091 1.00 88.44 106 ILE A N 1
ATOM 822 C CA . ILE A 1 106 ? -19.432 10.825 26.675 1.00 88.44 106 ILE A CA 1
ATOM 823 C C . ILE A 1 106 ? -18.559 10.328 25.524 1.00 88.44 106 ILE A C 1
ATOM 825 O O . ILE A 1 106 ? -18.261 11.089 24.605 1.00 88.44 106 ILE A O 1
ATOM 829 N N . VAL A 1 107 ? -18.114 9.080 25.598 1.00 88.56 107 VAL A N 1
ATOM 830 C CA . VAL A 1 107 ? -17.374 8.396 24.536 1.00 88.56 107 VAL A CA 1
ATOM 831 C C . VAL A 1 107 ? -18.281 7.298 23.998 1.00 88.56 107 VAL A C 1
ATOM 833 O O . VAL A 1 107 ? -18.589 6.349 24.717 1.00 88.56 107 VAL A O 1
ATOM 836 N N . PHE A 1 108 ? -18.737 7.441 22.755 1.00 80.31 108 PHE A N 1
ATOM 837 C CA . PHE A 1 108 ? -19.521 6.416 22.074 1.00 80.31 108 PHE A CA 1
ATOM 838 C C . PHE A 1 108 ? -18.596 5.534 21.248 1.00 80.31 108 PHE A C 1
ATOM 840 O O . PHE A 1 108 ? -17.963 5.992 20.305 1.00 80.31 108 PHE A O 1
ATOM 847 N N . THR A 1 109 ? -18.540 4.264 21.621 1.00 73.25 109 THR A N 1
ATOM 848 C CA . THR A 1 109 ? -17.762 3.216 20.942 1.00 73.25 109 THR A CA 1
ATOM 849 C C . THR A 1 109 ? -18.655 2.051 20.506 1.00 73.25 109 THR A C 1
ATOM 851 O O . THR A 1 109 ? -18.161 1.016 20.070 1.00 73.25 109 THR A O 1
ATOM 854 N N . SER A 1 110 ? -19.979 2.229 20.618 1.00 55.38 110 SER A N 1
ATOM 855 C CA . SER A 1 110 ? -21.019 1.299 20.169 1.00 55.38 110 SER A CA 1
ATOM 856 C C . SER A 1 110 ? -21.058 1.254 18.639 1.00 55.38 110 SER A C 1
ATOM 858 O O . SER A 1 110 ? -21.919 1.870 18.011 1.00 55.38 110 SER A O 1
ATOM 860 N N . SER A 1 111 ? -20.098 0.559 18.034 1.00 49.62 111 SER A N 1
ATOM 861 C CA . SER A 1 111 ? -20.120 0.225 16.614 1.00 49.62 111 SER A CA 1
ATOM 862 C C . SER A 1 111 ? -20.615 -1.210 16.438 1.00 49.62 111 SER A C 1
ATOM 864 O O . SER A 1 111 ? -20.164 -2.130 17.116 1.00 49.62 111 SER A O 1
ATOM 866 N N . VAL A 1 112 ? -21.570 -1.384 15.527 1.00 46.66 112 VAL A N 1
ATOM 867 C CA . VAL A 1 112 ? -21.987 -2.694 14.992 1.00 46.66 112 VAL A CA 1
ATOM 868 C C . VAL A 1 112 ? -21.620 -2.821 13.508 1.00 46.66 112 VAL A C 1
ATOM 870 O O . VAL A 1 112 ? -22.086 -3.712 12.814 1.00 46.66 112 VAL A O 1
ATOM 873 N N . ALA A 1 113 ? -20.752 -1.924 13.035 1.00 39.03 113 ALA A N 1
ATOM 874 C CA . ALA A 1 113 ? -20.172 -1.913 11.701 1.00 39.03 113 ALA A CA 1
ATOM 875 C C . ALA A 1 113 ? -18.687 -1.533 11.812 1.00 39.03 113 ALA A C 1
ATOM 877 O O . ALA A 1 113 ? -18.313 -0.399 11.542 1.00 39.03 113 ALA A O 1
ATOM 878 N N . VAL A 1 114 ? -17.870 -2.469 12.300 1.00 40.97 114 VAL A N 1
ATOM 879 C CA . VAL A 1 114 ? -16.421 -2.546 11.996 1.00 40.97 114 VAL A CA 1
ATOM 880 C C . VAL A 1 114 ? -16.023 -4.010 11.741 1.00 40.97 114 VAL A C 1
ATOM 882 O O . VAL A 1 114 ? -14.852 -4.354 11.738 1.00 40.97 114 VAL A O 1
ATOM 885 N N . TYR A 1 115 ? -16.989 -4.919 11.575 1.00 35.44 115 TYR A N 1
ATOM 886 C CA . TYR A 1 115 ? -16.697 -6.344 11.447 1.00 35.44 115 TYR A CA 1
ATOM 887 C C . TYR A 1 115 ? -17.335 -6.884 10.174 1.00 35.44 115 TYR A C 1
ATOM 889 O O . TYR A 1 115 ? -18.488 -7.310 10.171 1.00 35.44 115 TYR A O 1
ATOM 897 N N . GLY A 1 116 ? -16.568 -6.843 9.084 1.00 33.84 116 GLY A N 1
ATOM 898 C CA . GLY A 1 116 ? -16.722 -7.817 8.016 1.00 33.84 116 GLY A CA 1
ATOM 899 C C . GLY A 1 116 ? -16.448 -9.230 8.538 1.00 33.84 116 GLY A C 1
ATOM 900 O O . GLY A 1 116 ? -15.750 -9.428 9.537 1.00 33.84 116 GLY A O 1
ATOM 901 N N . PHE A 1 117 ? -17.023 -10.231 7.875 1.00 32.72 117 PHE A N 1
ATOM 902 C CA . PHE A 1 117 ? -16.605 -11.613 8.082 1.00 32.72 117 PHE A CA 1
ATOM 903 C C . PHE A 1 117 ? -15.149 -11.745 7.629 1.00 32.72 117 PHE A C 1
ATOM 905 O O . PHE A 1 117 ? -14.839 -11.464 6.474 1.00 32.72 117 PHE A O 1
ATOM 912 N N . ALA A 1 118 ? -14.273 -12.160 8.540 1.00 36.31 118 ALA A N 1
ATOM 913 C CA . ALA A 1 118 ? -12.923 -12.573 8.199 1.00 36.31 118 ALA A CA 1
ATOM 914 C C . ALA A 1 118 ? -12.984 -13.994 7.633 1.00 36.31 118 ALA A C 1
ATOM 916 O O . ALA A 1 118 ? -13.410 -14.917 8.336 1.00 36.31 118 ALA A O 1
ATOM 917 N N . GLU A 1 119 ? -12.553 -14.183 6.389 1.00 39.47 119 GLU A N 1
ATOM 918 C CA . GLU A 1 119 ? -12.060 -15.495 5.983 1.00 39.47 119 GLU A CA 1
ATOM 919 C C . GLU A 1 119 ? -10.685 -15.702 6.647 1.00 39.47 119 GLU A C 1
ATOM 921 O O . GLU A 1 119 ? -9.846 -14.799 6.607 1.00 39.47 119 GLU A O 1
ATOM 926 N N . PRO A 1 120 ? -10.428 -16.841 7.315 1.00 34.31 120 PRO A N 1
ATOM 927 C CA . PRO A 1 120 ? -9.104 -17.128 7.854 1.00 34.31 120 PRO A CA 1
ATOM 928 C C . PRO A 1 120 ? -8.087 -17.243 6.709 1.00 34.31 120 PRO A C 1
ATOM 930 O O . PRO A 1 120 ? -8.233 -18.122 5.862 1.00 34.31 120 PRO A O 1
ATOM 933 N N . GLY A 1 121 ? -7.048 -16.400 6.709 1.00 41.38 121 GLY A N 1
ATOM 934 C CA . GLY A 1 121 ? -5.882 -16.547 5.823 1.00 41.38 121 GLY A CA 1
ATOM 935 C C . GLY A 1 121 ? -5.602 -15.414 4.830 1.00 41.38 121 GLY A C 1
ATOM 936 O O . GLY A 1 121 ? -4.739 -15.589 3.974 1.00 41.38 121 GLY A O 1
ATOM 937 N N . THR A 1 122 ? -6.278 -14.266 4.911 1.00 40.44 122 THR A N 1
ATOM 938 C CA . THR A 1 122 ? -5.974 -13.113 4.043 1.00 40.44 122 THR A CA 1
ATOM 939 C C . THR A 1 122 ? -4.930 -12.198 4.686 1.00 40.44 122 THR A C 1
ATOM 941 O O . THR A 1 122 ? -5.261 -11.132 5.209 1.00 40.44 122 THR A O 1
ATOM 944 N N . ASP A 1 123 ? -3.667 -12.616 4.666 1.00 45.44 123 ASP A N 1
ATOM 945 C CA . ASP A 1 123 ? -2.555 -11.743 5.036 1.00 45.44 123 ASP A CA 1
ATOM 946 C C . ASP A 1 123 ? -2.235 -10.826 3.847 1.00 45.44 123 ASP A C 1
ATOM 948 O O . ASP A 1 123 ? -1.688 -11.250 2.829 1.00 45.44 123 ASP A O 1
ATOM 952 N N . GLU A 1 124 ? -2.596 -9.547 3.948 1.00 53.22 124 GLU A N 1
ATOM 953 C CA . GLU A 1 124 ? -2.038 -8.506 3.080 1.00 53.22 124 GLU A CA 1
ATOM 954 C C . GLU A 1 124 ? -0.536 -8.381 3.382 1.00 53.22 124 GLU A C 1
ATOM 956 O O . GLU A 1 124 ? -0.165 -7.671 4.309 1.00 53.22 124 GLU A O 1
ATOM 961 N N . ALA A 1 125 ? 0.307 -9.135 2.664 1.00 52.12 125 ALA A N 1
ATOM 962 C CA . ALA A 1 125 ? 1.783 -9.197 2.710 1.00 52.12 125 ALA A CA 1
ATOM 963 C C . ALA A 1 125 ? 2.479 -9.336 4.091 1.00 52.12 125 ALA A C 1
ATOM 965 O O . ALA A 1 125 ? 3.678 -9.561 4.135 1.00 52.12 125 ALA A O 1
ATOM 966 N N . GLY A 1 126 ? 1.790 -9.209 5.227 1.00 70.75 126 GLY A N 1
ATOM 967 C CA . GLY A 1 126 ? 2.350 -9.333 6.576 1.00 70.75 126 GLY A CA 1
ATOM 968 C C . GLY A 1 126 ? 3.413 -8.292 6.962 1.00 70.75 126 GLY A C 1
ATOM 969 O O . GLY A 1 126 ? 3.962 -8.384 8.061 1.00 70.75 126 GLY A O 1
ATOM 970 N N . ILE A 1 127 ? 3.710 -7.305 6.109 1.00 85.31 127 ILE A N 1
ATOM 971 C CA . ILE A 1 127 ? 4.787 -6.326 6.321 1.00 85.31 127 ILE A CA 1
ATOM 972 C C . ILE A 1 127 ? 4.403 -5.361 7.448 1.00 85.31 127 ILE A C 1
ATOM 974 O O . ILE A 1 127 ? 3.409 -4.641 7.360 1.00 85.31 127 ILE A O 1
ATOM 978 N N . ARG A 1 128 ? 5.211 -5.333 8.515 1.00 87.06 128 ARG A N 1
ATOM 979 C CA . ARG A 1 128 ? 4.982 -4.488 9.705 1.00 87.06 128 ARG A CA 1
ATOM 980 C C . ARG A 1 128 ? 6.030 -3.410 9.926 1.00 87.06 128 ARG A C 1
ATOM 982 O O . ARG A 1 128 ? 5.822 -2.547 10.770 1.00 87.06 128 ARG A O 1
ATOM 989 N N . GLU A 1 129 ? 7.131 -3.452 9.194 1.00 92.69 129 GLU A N 1
ATOM 990 C CA . GLU A 1 129 ? 8.167 -2.426 9.221 1.00 92.69 129 GLU A CA 1
ATOM 991 C C . GLU A 1 129 ? 8.142 -1.733 7.866 1.00 92.69 129 GLU A C 1
ATOM 993 O O . GLU A 1 129 ? 8.364 -2.368 6.837 1.00 92.69 129 GLU A O 1
ATOM 998 N N . ILE A 1 130 ? 7.801 -0.445 7.853 1.00 95.88 130 ILE A N 1
ATOM 999 C CA . ILE A 1 130 ? 7.550 0.297 6.617 1.00 95.88 130 ILE A CA 1
ATOM 1000 C C . ILE A 1 130 ? 8.341 1.600 6.646 1.00 95.88 130 ILE A C 1
ATOM 1002 O O . ILE A 1 130 ? 8.222 2.393 7.581 1.00 95.88 130 ILE A O 1
ATOM 1006 N N . ALA A 1 131 ? 9.107 1.849 5.588 1.00 96.94 131 ALA A N 1
ATOM 1007 C CA . ALA A 1 131 ? 9.709 3.149 5.338 1.00 96.94 131 ALA A CA 1
ATOM 1008 C C . ALA A 1 131 ? 8.811 3.988 4.421 1.00 96.94 131 ALA A C 1
ATOM 1010 O O . ALA A 1 131 ? 8.479 3.584 3.309 1.00 96.94 131 ALA A O 1
ATOM 1011 N N . VAL A 1 132 ? 8.450 5.186 4.875 1.00 97.56 132 VAL A N 1
ATOM 1012 C CA . VAL A 1 132 ? 7.739 6.195 4.090 1.00 97.56 132 VAL A CA 1
ATOM 1013 C C . VAL A 1 132 ? 8.766 7.182 3.545 1.00 97.56 132 VAL A C 1
ATOM 1015 O O . VAL A 1 132 ? 9.370 7.949 4.300 1.00 97.56 132 VAL A O 1
ATOM 1018 N N . ILE A 1 133 ? 8.973 7.150 2.228 1.00 96.62 133 ILE A N 1
ATOM 1019 C CA . ILE A 1 133 ? 9.889 8.054 1.528 1.00 96.62 133 ILE A CA 1
ATOM 1020 C C . ILE A 1 133 ? 9.102 9.265 1.026 1.00 96.62 133 ILE A C 1
ATOM 1022 O O . ILE A 1 133 ? 8.124 9.114 0.297 1.00 96.62 133 ILE A O 1
ATOM 1026 N N . THR A 1 134 ? 9.519 10.469 1.412 1.00 95.56 134 THR A N 1
ATOM 1027 C CA . THR A 1 134 ? 8.830 11.719 1.048 1.00 95.56 134 THR A CA 1
ATOM 1028 C C . THR A 1 134 ? 9.819 12.811 0.666 1.00 95.56 134 THR A C 1
ATOM 1030 O O . THR A 1 134 ? 11.008 12.724 0.968 1.00 95.56 134 THR A O 1
ATOM 1033 N N . THR A 1 135 ? 9.324 13.909 0.096 1.00 94.62 135 THR A N 1
ATOM 1034 C CA . THR A 1 135 ? 10.112 15.145 -0.013 1.00 94.62 135 THR A CA 1
ATOM 1035 C C . THR A 1 135 ? 10.466 15.689 1.385 1.00 94.62 135 THR A C 1
ATOM 1037 O O . THR A 1 135 ? 9.771 15.375 2.366 1.00 94.62 135 THR A O 1
ATOM 1040 N N . PRO A 1 136 ? 11.503 16.543 1.515 1.00 93.56 136 PRO A N 1
ATOM 1041 C CA . PRO A 1 136 ? 11.843 17.167 2.791 1.00 93.56 136 PRO A CA 1
ATOM 1042 C C . PRO A 1 136 ? 10.710 18.030 3.358 1.00 93.56 136 PRO A C 1
ATOM 1044 O O . PRO A 1 136 ? 10.569 18.140 4.571 1.00 93.56 136 PRO A O 1
ATOM 1047 N N . GLN A 1 137 ? 9.921 18.671 2.492 1.00 95.38 137 GLN A N 1
ATOM 1048 C CA . GLN A 1 137 ? 8.887 19.623 2.900 1.00 95.38 137 GLN A CA 1
ATOM 1049 C C . GLN A 1 137 ? 7.577 18.930 3.302 1.00 95.38 137 GLN A C 1
ATOM 1051 O O . GLN A 1 137 ? 6.833 19.471 4.119 1.00 95.38 137 GLN A O 1
ATOM 1056 N N . ASP A 1 138 ? 7.300 17.738 2.766 1.00 93.50 138 ASP A N 1
ATOM 1057 C CA . ASP A 1 138 ? 6.054 17.014 3.039 1.00 93.50 138 ASP A CA 1
ATOM 1058 C C . ASP A 1 138 ? 6.162 16.030 4.208 1.00 93.50 138 ASP A C 1
ATOM 1060 O O . ASP A 1 138 ? 5.138 15.669 4.791 1.00 93.50 138 ASP A O 1
ATOM 1064 N N . GLN A 1 139 ? 7.376 15.632 4.604 1.00 95.00 139 GLN A N 1
ATOM 1065 C CA . GLN A 1 139 ? 7.602 14.599 5.624 1.00 95.00 139 GLN A CA 1
ATOM 1066 C C . GLN A 1 139 ? 6.852 14.862 6.937 1.00 95.00 139 GLN A C 1
ATOM 1068 O O . GLN A 1 139 ? 6.225 13.957 7.490 1.00 95.00 139 GLN A O 1
ATOM 1073 N N . GLU A 1 140 ? 6.855 16.110 7.417 1.00 96.06 140 GLU A N 1
ATOM 1074 C CA . GLU A 1 140 ? 6.158 16.487 8.653 1.00 96.06 140 GLU A CA 1
ATOM 1075 C C . GLU A 1 140 ? 4.641 16.240 8.550 1.00 96.06 140 GLU A C 1
ATOM 1077 O O . GLU A 1 140 ? 3.988 15.870 9.528 1.00 96.06 140 GLU A O 1
ATOM 1082 N N . GLN A 1 141 ? 4.054 16.408 7.361 1.00 96.06 141 GLN A N 1
ATOM 1083 C CA . GLN A 1 141 ? 2.626 16.173 7.141 1.00 96.06 141 GLN A CA 1
ATOM 1084 C C . GLN A 1 141 ? 2.287 14.682 7.205 1.00 96.06 141 GLN A C 1
ATOM 1086 O O . GLN A 1 141 ? 1.272 14.319 7.807 1.00 96.06 141 GLN A O 1
ATOM 1091 N N . PHE A 1 142 ? 3.148 13.829 6.644 1.00 94.88 142 PHE A N 1
ATOM 1092 C CA . PHE A 1 142 ? 3.016 12.377 6.754 1.00 94.88 142 PHE A CA 1
ATOM 1093 C C . PHE A 1 142 ? 3.159 11.923 8.207 1.00 94.88 142 PHE A C 1
ATOM 1095 O O . PHE A 1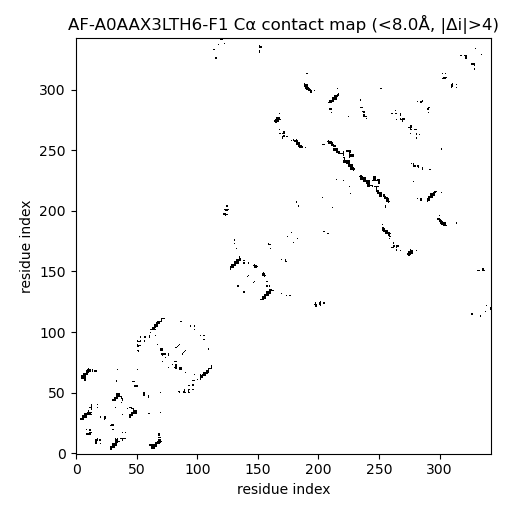 142 ? 2.267 11.248 8.711 1.00 94.88 142 PHE A O 1
ATOM 1102 N N . GLN A 1 143 ? 4.186 12.390 8.922 1.00 95.12 143 GLN A N 1
ATOM 1103 C CA . GLN A 1 143 ? 4.383 12.084 10.346 1.00 95.12 143 GLN A CA 1
ATOM 1104 C C . GLN A 1 143 ? 3.198 12.520 11.210 1.00 95.12 143 GLN A C 1
ATOM 1106 O O . GLN A 1 143 ? 2.746 11.777 12.078 1.00 95.12 143 GLN A O 1
ATOM 1111 N N . ARG A 1 144 ? 2.642 13.711 10.960 1.00 96.50 144 ARG A N 1
ATOM 1112 C CA . ARG A 1 144 ? 1.458 14.202 11.677 1.00 96.50 144 ARG A CA 1
ATOM 1113 C C . ARG A 1 144 ? 0.216 13.345 11.422 1.00 96.50 144 ARG A C 1
ATOM 1115 O O . ARG A 1 144 ? -0.635 13.250 12.303 1.00 96.50 144 ARG A O 1
ATOM 1122 N N . THR A 1 145 ? 0.094 12.780 10.224 1.00 94.88 145 THR A N 1
ATOM 1123 C CA . THR A 1 145 ? -1.084 12.011 9.799 1.00 94.88 145 THR A CA 1
ATOM 1124 C C . THR A 1 145 ? -0.990 10.547 10.221 1.00 94.88 145 THR A C 1
ATOM 1126 O O . THR A 1 145 ? -1.968 9.994 10.716 1.00 94.88 145 THR A O 1
ATOM 1129 N N . LEU A 1 146 ? 0.179 9.931 10.045 1.00 92.75 146 LEU A N 1
ATOM 1130 C CA . LEU A 1 146 ? 0.395 8.494 10.213 1.00 92.75 146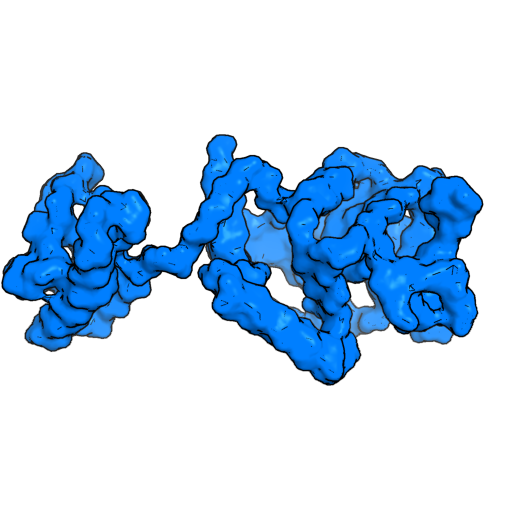 LEU A CA 1
ATOM 1131 C C . LEU A 1 146 ? 1.087 8.136 11.539 1.00 92.75 146 LEU A C 1
ATOM 1133 O O . LEU A 1 146 ? 1.006 6.991 11.978 1.00 92.75 146 LEU A O 1
ATOM 1137 N N . GLY A 1 147 ? 1.733 9.090 12.216 1.00 96.44 147 GLY A N 1
ATOM 1138 C CA . GLY A 1 147 ? 2.439 8.843 13.475 1.00 96.44 147 GLY A CA 1
ATOM 1139 C C . GLY A 1 147 ? 3.605 7.864 13.314 1.00 96.44 147 GLY A C 1
ATOM 1140 O O . GLY A 1 147 ? 4.282 7.860 12.295 1.00 96.44 147 GLY A O 1
ATOM 1141 N N . ASP A 1 148 ? 3.848 7.025 14.314 1.00 94.25 148 ASP A N 1
ATOM 1142 C CA . ASP A 1 148 ? 4.853 5.951 14.255 1.00 94.25 148 ASP A CA 1
ATOM 1143 C C . ASP A 1 148 ? 4.260 4.601 13.803 1.00 94.25 148 ASP A C 1
ATOM 1145 O O . ASP A 1 148 ? 4.971 3.602 13.755 1.00 94.25 148 ASP A O 1
ATOM 1149 N N . GLY A 1 149 ? 2.961 4.560 13.485 1.00 90.25 149 GLY A N 1
ATOM 1150 C CA . GLY A 1 149 ? 2.236 3.344 13.113 1.00 90.25 149 GLY A CA 1
ATOM 1151 C C . GLY A 1 149 ? 1.813 2.457 14.286 1.00 90.25 149 GLY A C 1
ATOM 1152 O O . GLY A 1 149 ? 1.057 1.502 14.084 1.00 90.25 149 GLY A O 1
ATOM 1153 N N . SER A 1 150 ? 2.213 2.773 15.523 1.00 86.88 150 SER A N 1
ATOM 1154 C CA . SER A 1 150 ? 1.922 1.939 16.696 1.00 86.88 150 SER A CA 1
ATOM 1155 C C . SER A 1 150 ? 0.421 1.788 16.969 1.00 86.88 150 SER A C 1
ATOM 1157 O O . SER A 1 150 ? -0.007 0.782 17.541 1.00 86.88 150 SER A O 1
ATOM 1159 N N . GLN A 1 151 ? -0.407 2.734 16.508 1.00 84.88 151 GLN A N 1
ATOM 1160 C CA . GLN A 1 151 ? -1.867 2.639 16.569 1.00 84.88 151 GLN A CA 1
ATOM 1161 C C . GLN A 1 151 ? -2.448 1.487 15.731 1.00 84.88 151 GLN A C 1
ATOM 1163 O O . GLN A 1 151 ? -3.553 1.033 16.026 1.00 84.88 151 GLN A O 1
ATOM 1168 N N . TRP A 1 152 ? -1.703 1.001 14.734 1.00 85.38 152 TRP A N 1
ATOM 1169 C CA . TRP A 1 152 ? -2.065 -0.121 13.862 1.00 85.38 152 TRP A CA 1
ATOM 1170 C C . TRP A 1 152 ? -1.189 -1.364 14.104 1.00 85.38 152 TRP A C 1
ATOM 1172 O O . TRP A 1 152 ? -1.316 -2.355 13.395 1.00 85.38 152 TRP A O 1
ATOM 1182 N N . GLY A 1 153 ? -0.311 -1.343 15.114 1.00 82.62 153 GLY A N 1
ATOM 1183 C CA . GLY A 1 153 ? 0.579 -2.470 15.420 1.00 82.62 153 GLY A CA 1
ATOM 1184 C C . GLY A 1 153 ? 1.731 -2.660 14.424 1.00 82.62 153 GLY A C 1
ATOM 1185 O O . GLY A 1 153 ? 2.277 -3.761 14.346 1.00 82.62 153 GLY A O 1
ATOM 1186 N N . ILE A 1 154 ? 2.093 -1.604 13.692 1.00 86.88 154 ILE A N 1
ATOM 1187 C CA . ILE A 1 154 ? 3.226 -1.554 12.756 1.00 86.88 154 ILE A CA 1
ATOM 1188 C C . ILE A 1 154 ? 4.255 -0.508 13.217 1.00 86.88 154 ILE A C 1
ATOM 1190 O O . ILE A 1 154 ? 4.010 0.231 14.172 1.00 86.88 154 ILE A O 1
ATOM 1194 N N . SER A 1 155 ? 5.395 -0.445 12.534 1.00 89.56 155 SER A N 1
ATOM 1195 C CA . SER A 1 155 ? 6.452 0.548 12.720 1.00 89.56 155 SER A CA 1
ATOM 1196 C C . SER A 1 155 ? 6.651 1.340 11.431 1.00 89.56 155 SER A C 1
ATOM 1198 O O . SER A 1 155 ? 6.912 0.756 10.377 1.00 89.56 155 SER A O 1
ATOM 1200 N N . LEU A 1 156 ? 6.523 2.665 11.519 1.00 94.38 156 LEU A N 1
ATOM 1201 C CA . LEU A 1 156 ? 6.767 3.589 10.414 1.00 94.38 156 LEU A CA 1
ATOM 1202 C C . LEU A 1 156 ? 8.073 4.358 10.623 1.00 94.38 156 LEU A C 1
ATOM 1204 O O . LEU A 1 156 ? 8.210 5.141 11.567 1.00 94.38 156 LEU A O 1
ATOM 1208 N N . SER A 1 157 ? 8.997 4.184 9.685 1.00 96.19 157 SER A N 1
ATOM 1209 C CA . 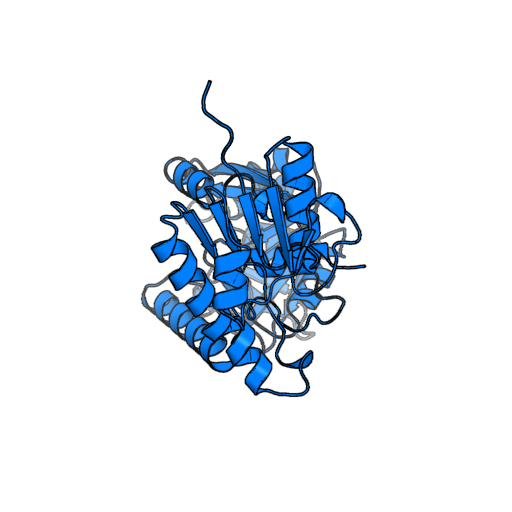SER A 1 157 ? 10.214 4.983 9.542 1.00 96.19 157 SER A CA 1
ATOM 1210 C C . SER A 1 157 ? 10.023 6.009 8.432 1.00 96.19 157 SER A C 1
ATOM 1212 O O . SER A 1 157 ? 9.348 5.742 7.444 1.00 96.19 157 SER A O 1
ATOM 1214 N N . TYR A 1 158 ? 10.626 7.186 8.566 1.00 97.62 158 TYR A N 1
ATOM 1215 C CA . TYR A 1 158 ? 10.497 8.257 7.577 1.00 97.62 158 TYR A CA 1
ATOM 1216 C C . TYR A 1 158 ? 11.853 8.569 6.973 1.00 97.62 158 TYR A C 1
ATOM 1218 O O . TYR A 1 158 ? 12.807 8.846 7.699 1.00 97.62 158 TYR A O 1
ATOM 1226 N N . ILE A 1 159 ? 11.924 8.538 5.646 1.00 96.81 159 ILE A N 1
ATOM 1227 C CA . ILE A 1 159 ? 13.150 8.778 4.891 1.00 96.81 159 ILE A CA 1
ATOM 1228 C C . ILE A 1 159 ? 12.907 9.950 3.948 1.00 96.81 159 ILE A C 1
ATOM 1230 O O . ILE A 1 159 ? 11.864 10.063 3.304 1.00 96.81 159 ILE A O 1
ATOM 1234 N N . THR A 1 160 ? 13.869 10.860 3.885 1.00 96.19 160 THR A N 1
ATOM 1235 C CA . THR A 1 160 ? 13.776 12.027 3.013 1.00 96.19 160 THR A CA 1
ATOM 1236 C C . THR A 1 160 ? 14.400 11.714 1.661 1.00 96.19 160 THR A C 1
ATOM 1238 O O . THR A 1 160 ? 15.570 11.349 1.599 1.00 96.19 160 THR A O 1
ATOM 1241 N N . GLN A 1 161 ? 13.653 11.933 0.583 1.00 95.44 161 GLN A N 1
ATOM 1242 C CA . GLN A 1 161 ? 14.161 12.000 -0.783 1.00 95.44 161 GLN A CA 1
ATOM 1243 C C . GLN A 1 161 ? 14.513 13.460 -1.112 1.00 95.44 161 GLN A C 1
ATOM 1245 O O . GLN A 1 161 ? 13.604 14.276 -1.264 1.00 95.44 161 GLN A O 1
ATOM 1250 N N . PRO A 1 162 ? 15.802 13.838 -1.217 1.00 91.31 162 PRO A N 1
ATOM 1251 C CA . PRO A 1 162 ? 16.186 15.240 -1.406 1.00 91.31 162 PRO A CA 1
ATOM 1252 C C . PRO A 1 162 ? 15.748 15.831 -2.754 1.00 91.31 162 PRO A C 1
ATOM 1254 O O . PRO A 1 162 ? 15.490 17.031 -2.840 1.00 91.31 162 PRO A O 1
ATOM 1257 N N . SER A 1 163 ? 15.688 14.994 -3.791 1.00 92.12 163 SER A N 1
ATOM 1258 C CA . SER A 1 163 ? 15.321 15.335 -5.167 1.00 92.12 163 SER A CA 1
ATOM 1259 C C . SER A 1 163 ? 14.643 14.121 -5.819 1.00 92.12 163 SER A C 1
ATOM 1261 O O . SER A 1 163 ? 15.027 12.998 -5.493 1.00 92.12 163 SER A O 1
ATOM 1263 N N . PRO A 1 164 ? 13.635 14.302 -6.693 1.00 91.75 164 PRO A N 1
ATOM 1264 C CA . PRO A 1 164 ? 12.920 13.203 -7.340 1.00 91.75 164 PRO A CA 1
ATOM 1265 C C . PRO A 1 164 ? 13.742 12.594 -8.487 1.00 91.75 164 PRO A C 1
ATOM 1267 O O . PRO A 1 164 ? 13.372 12.695 -9.654 1.00 91.75 164 PRO A O 1
ATOM 1270 N N . ASP A 1 165 ? 14.857 11.941 -8.164 1.00 91.50 165 ASP A N 1
ATOM 1271 C CA . ASP A 1 165 ? 15.820 11.449 -9.159 1.00 91.50 165 ASP A CA 1
ATOM 1272 C C . ASP A 1 165 ? 15.431 10.076 -9.737 1.00 91.50 165 ASP A C 1
ATOM 1274 O O . ASP A 1 165 ? 16.292 9.343 -10.207 1.00 91.50 165 ASP A O 1
ATOM 1278 N N . GLY A 1 166 ? 14.150 9.702 -9.700 1.00 90.81 166 GLY A N 1
ATOM 1279 C CA . GLY A 1 166 ? 13.625 8.431 -10.211 1.00 90.81 166 GLY A CA 1
ATOM 1280 C C . GLY A 1 166 ? 13.305 7.384 -9.139 1.00 90.81 166 GLY A C 1
ATOM 1281 O O . GLY A 1 166 ? 13.757 7.447 -7.997 1.00 90.81 166 GLY A O 1
ATOM 1282 N N . LEU A 1 167 ? 12.482 6.403 -9.514 1.00 93.50 167 LEU A N 1
ATOM 1283 C CA . LEU A 1 167 ? 11.894 5.425 -8.591 1.00 93.50 167 LEU A CA 1
ATOM 1284 C C . LEU A 1 167 ? 12.910 4.429 -8.017 1.00 93.50 167 LEU A C 1
ATOM 1286 O O . LEU A 1 167 ? 12.787 4.042 -6.856 1.00 93.50 167 LEU A O 1
ATOM 1290 N N . ALA A 1 168 ? 13.939 4.041 -8.778 1.00 94.69 168 ALA A N 1
ATOM 1291 C CA . ALA A 1 168 ? 14.965 3.124 -8.275 1.00 94.69 168 ALA A CA 1
ATOM 1292 C C . ALA A 1 168 ? 15.781 3.739 -7.120 1.00 94.69 168 ALA A C 1
ATOM 1294 O O . ALA A 1 168 ? 16.340 3.007 -6.302 1.00 94.69 168 ALA A O 1
ATOM 1295 N N . GLN A 1 169 ? 15.784 5.073 -6.986 1.00 96.06 169 GLN A N 1
ATOM 1296 C CA . GLN A 1 169 ? 16.402 5.779 -5.861 1.00 96.06 169 GLN A CA 1
ATOM 1297 C C . GLN A 1 169 ? 15.824 5.346 -4.505 1.00 96.06 169 GLN A C 1
ATOM 1299 O O . GLN A 1 169 ? 16.537 5.402 -3.504 1.00 96.06 169 GLN A O 1
ATOM 1304 N N . ALA A 1 170 ? 14.572 4.871 -4.459 1.00 96.88 170 ALA A N 1
ATOM 1305 C CA . ALA A 1 170 ? 13.941 4.395 -3.231 1.00 96.88 170 ALA A CA 1
ATOM 1306 C C . ALA A 1 170 ? 14.767 3.296 -2.538 1.00 96.88 170 ALA A C 1
ATOM 1308 O O . ALA A 1 170 ? 14.978 3.367 -1.330 1.00 96.88 170 ALA A O 1
ATOM 1309 N N . PHE A 1 171 ? 15.312 2.340 -3.300 1.00 96.94 171 PHE A N 1
ATOM 1310 C CA . PHE A 1 171 ? 16.139 1.258 -2.752 1.00 96.94 171 PHE A CA 1
ATOM 1311 C C . PHE A 1 171 ? 17.494 1.748 -2.237 1.00 96.94 171 PHE A C 1
ATOM 1313 O O . PHE A 1 171 ? 18.026 1.186 -1.286 1.00 96.94 171 PHE A O 1
ATOM 1320 N N . ILE A 1 172 ? 18.039 2.812 -2.832 1.00 97.50 172 ILE A N 1
ATOM 1321 C CA . ILE A 1 172 ? 19.289 3.431 -2.374 1.00 97.50 172 ILE A CA 1
ATOM 1322 C C . ILE A 1 172 ? 19.048 4.169 -1.054 1.00 97.50 172 ILE A C 1
ATOM 1324 O O . ILE A 1 172 ? 19.824 4.028 -0.115 1.00 97.50 172 ILE A O 1
ATOM 1328 N N . LEU A 1 173 ? 17.965 4.946 -0.973 1.00 95.81 173 LEU A N 1
ATOM 1329 C CA . LEU A 1 173 ? 17.612 5.718 0.222 1.00 95.81 173 LEU A CA 1
ATOM 1330 C C . LEU A 1 173 ? 17.212 4.825 1.401 1.00 95.81 173 LEU A C 1
ATOM 1332 O O . LEU A 1 173 ? 17.466 5.185 2.547 1.00 95.81 173 LEU A O 1
ATOM 1336 N N . ALA A 1 174 ? 16.581 3.683 1.124 1.00 96.94 174 ALA A N 1
ATOM 1337 C CA . ALA A 1 174 ? 16.102 2.753 2.137 1.00 96.94 174 ALA A CA 1
ATOM 1338 C C . ALA A 1 174 ? 17.119 1.674 2.533 1.00 96.94 174 ALA A C 1
ATOM 1340 O O . ALA A 1 174 ? 16.792 0.850 3.375 1.00 96.94 174 ALA A O 1
ATOM 1341 N N . GLU A 1 175 ? 18.332 1.647 1.976 1.00 96.25 175 GLU A N 1
ATOM 1342 C CA . GLU A 1 175 ? 19.288 0.557 2.222 1.00 96.25 175 GLU A CA 1
ATOM 1343 C C . GLU A 1 175 ? 19.561 0.312 3.715 1.00 96.25 175 GLU A C 1
ATOM 1345 O O . GLU A 1 175 ? 19.487 -0.829 4.169 1.00 96.25 175 GLU A O 1
ATOM 1350 N N . GLU A 1 176 ? 19.838 1.371 4.482 1.00 95.69 176 GLU A N 1
ATOM 1351 C CA . GLU A 1 176 ? 20.076 1.254 5.927 1.00 95.69 176 GLU A CA 1
ATOM 1352 C C . GLU A 1 176 ? 18.842 0.737 6.671 1.00 95.69 176 GLU A C 1
ATOM 1354 O O . GLU A 1 176 ? 18.984 0.003 7.637 1.00 95.69 176 GLU A O 1
ATOM 1359 N N . PHE A 1 177 ? 17.640 1.095 6.215 1.00 96.06 177 PHE A N 1
ATOM 1360 C CA . PHE A 1 177 ? 16.390 0.590 6.781 1.00 96.06 177 PHE A CA 1
ATOM 1361 C C . PHE A 1 177 ? 16.154 -0.884 6.427 1.00 96.06 177 PHE A C 1
ATOM 1363 O O . PHE A 1 177 ? 15.616 -1.630 7.238 1.00 96.06 177 PHE A O 1
ATOM 1370 N N . LEU A 1 178 ? 16.538 -1.302 5.220 1.00 94.38 178 LEU A N 1
ATOM 1371 C CA . LEU A 1 178 ? 16.340 -2.667 4.745 1.00 94.38 178 LEU A CA 1
ATOM 1372 C C . LEU A 1 178 ? 17.306 -3.660 5.396 1.00 94.38 178 LEU A C 1
ATOM 1374 O O . LEU A 1 178 ? 16.960 -4.827 5.512 1.00 94.38 178 LEU A O 1
ATOM 1378 N N . GLU A 1 179 ? 18.516 -3.244 5.783 1.00 95.44 179 GLU A N 1
ATOM 1379 C CA . GLU A 1 179 ? 19.529 -4.107 6.425 1.00 95.44 179 GLU A CA 1
ATOM 1380 C C . GLU A 1 179 ? 19.785 -5.441 5.676 1.00 95.44 179 GLU A C 1
ATOM 1382 O O . GLU A 1 179 ? 20.093 -6.476 6.268 1.00 95.44 179 GLU A O 1
ATOM 1387 N N . GLY A 1 180 ? 19.659 -5.430 4.343 1.00 92.62 180 GLY A N 1
ATOM 1388 C CA . GLY A 1 180 ? 19.805 -6.617 3.488 1.00 92.62 180 GLY A CA 1
ATOM 1389 C C . GLY A 1 180 ? 18.582 -7.545 3.437 1.00 92.62 180 GLY A C 1
ATOM 1390 O O . GLY A 1 180 ? 18.657 -8.611 2.822 1.00 92.62 180 GLY A O 1
ATOM 1391 N N . ALA A 1 181 ? 17.460 -7.167 4.052 1.00 94.50 181 ALA A N 1
ATOM 1392 C CA . ALA A 1 181 ? 16.188 -7.870 3.941 1.00 94.50 181 ALA A CA 1
ATOM 1393 C C . ALA A 1 181 ? 15.552 -7.692 2.543 1.00 94.50 181 ALA A C 1
ATOM 1395 O O . ALA A 1 181 ? 15.772 -6.670 1.884 1.00 94.50 181 ALA A O 1
ATOM 1396 N N . PRO A 1 182 ? 14.742 -8.664 2.076 1.00 94.56 182 PRO A N 1
ATOM 1397 C CA . PRO A 1 182 ? 13.854 -8.452 0.937 1.00 94.56 182 PRO A CA 1
ATOM 1398 C C . PRO A 1 182 ? 12.807 -7.379 1.265 1.00 94.56 182 PRO A C 1
ATOM 1400 O O . PRO A 1 182 ? 12.527 -7.091 2.428 1.00 94.56 182 PRO A O 1
ATOM 1403 N N . SER A 1 183 ? 12.217 -6.784 0.234 1.00 95.25 183 SER A N 1
ATOM 1404 C CA . SER A 1 183 ? 11.312 -5.649 0.394 1.00 95.25 183 SER A CA 1
ATOM 1405 C C . SER A 1 183 ? 10.177 -5.650 -0.619 1.00 95.25 183 SER A C 1
ATOM 1407 O O . SER A 1 183 ? 10.313 -6.156 -1.735 1.00 95.25 183 SER A O 1
ATOM 1409 N N . ALA A 1 184 ? 9.068 -5.020 -0.234 1.00 96.31 184 ALA A N 1
ATOM 1410 C CA . ALA A 1 184 ? 8.032 -4.596 -1.159 1.00 96.31 184 ALA A CA 1
ATOM 1411 C C . ALA A 1 184 ? 8.063 -3.068 -1.294 1.00 96.31 184 ALA A C 1
ATOM 1413 O O . ALA A 1 184 ? 7.984 -2.346 -0.300 1.00 96.31 184 ALA A O 1
ATOM 1414 N N . LEU A 1 185 ? 8.156 -2.575 -2.526 1.00 97.06 185 LEU A N 1
ATOM 1415 C CA . LEU A 1 185 ? 7.993 -1.168 -2.870 1.00 97.06 185 LEU A CA 1
ATOM 1416 C C . LEU A 1 185 ? 6.605 -0.971 -3.480 1.00 97.06 185 LEU A C 1
ATOM 1418 O O . LEU A 1 185 ? 6.258 -1.631 -4.459 1.00 97.06 185 LEU A O 1
ATOM 1422 N N . VAL A 1 186 ? 5.841 -0.026 -2.936 1.00 96.25 186 VAL A N 1
ATOM 1423 C CA . VAL A 1 186 ? 4.562 0.422 -3.494 1.00 96.25 186 VAL A CA 1
ATOM 1424 C C . VAL A 1 186 ? 4.605 1.925 -3.744 1.00 96.25 186 VAL A C 1
ATOM 1426 O O . VAL A 1 186 ? 5.095 2.688 -2.911 1.00 96.25 186 VAL A O 1
ATOM 1429 N N . LEU A 1 187 ? 4.113 2.359 -4.902 1.00 94.81 187 LEU A N 1
ATOM 1430 C CA . LEU A 1 187 ? 3.981 3.780 -5.218 1.00 94.81 187 LEU A CA 1
ATOM 1431 C C . LEU A 1 187 ? 2.775 4.372 -4.477 1.00 94.81 187 LEU A C 1
ATOM 1433 O O . LEU A 1 187 ? 1.693 3.787 -4.466 1.00 94.81 187 LEU A O 1
ATOM 1437 N N . GLY A 1 188 ? 2.953 5.542 -3.859 1.00 93.19 188 GLY A N 1
ATOM 1438 C CA . GLY A 1 188 ? 1.952 6.140 -2.962 1.00 93.19 188 GLY A CA 1
ATOM 1439 C C . GLY A 1 188 ? 0.656 6.619 -3.632 1.00 93.19 188 GLY A C 1
ATOM 1440 O O . GLY A 1 188 ? -0.294 6.971 -2.939 1.00 93.19 188 GLY A O 1
ATOM 1441 N N . ASP A 1 189 ? 0.607 6.640 -4.960 1.00 93.12 189 ASP A N 1
ATOM 1442 C CA . ASP A 1 189 ? -0.517 7.069 -5.800 1.00 93.12 189 ASP A CA 1
ATOM 1443 C C . ASP A 1 189 ? -1.236 5.900 -6.506 1.00 93.12 189 ASP A C 1
ATOM 1445 O O . ASP A 1 189 ? -2.144 6.122 -7.316 1.00 93.12 189 ASP A O 1
ATOM 1449 N N . ASN A 1 190 ? -0.843 4.659 -6.201 1.00 93.00 190 ASN A N 1
ATOM 1450 C CA . ASN A 1 190 ? -1.387 3.446 -6.799 1.00 93.00 190 ASN A CA 1
ATOM 1451 C C . ASN A 1 190 ? -2.458 2.812 -5.899 1.00 93.00 190 ASN A C 1
ATOM 1453 O O . ASN A 1 190 ? -2.228 2.538 -4.722 1.00 93.00 190 ASN A O 1
ATOM 1457 N N . ILE A 1 191 ? -3.623 2.516 -6.476 1.00 94.56 191 ILE A N 1
ATOM 1458 C CA . ILE A 1 191 ? -4.728 1.835 -5.793 1.00 94.56 191 ILE A CA 1
ATOM 1459 C C . ILE A 1 191 ? -4.944 0.467 -6.437 1.00 94.56 191 ILE A C 1
ATOM 1461 O O . ILE A 1 191 ? -5.136 0.362 -7.651 1.00 94.56 191 ILE A O 1
ATOM 1465 N N . PHE A 1 192 ? -4.966 -0.573 -5.605 1.00 94.25 192 PHE A N 1
ATOM 1466 C CA . PHE A 1 192 ? -5.218 -1.953 -6.008 1.00 94.25 192 PHE A CA 1
ATOM 1467 C C . PHE A 1 192 ? -6.486 -2.474 -5.336 1.00 94.25 192 PHE A C 1
ATOM 1469 O O . PHE A 1 192 ? -6.695 -2.287 -4.139 1.00 94.25 192 PHE A O 1
ATOM 1476 N N . TYR A 1 193 ? -7.334 -3.152 -6.101 1.00 93.69 193 TYR A N 1
ATOM 1477 C CA . TYR A 1 193 ? -8.524 -3.820 -5.585 1.00 93.69 193 TYR A CA 1
ATOM 1478 C C . TYR A 1 193 ? -8.790 -5.094 -6.376 1.00 93.69 193 TYR A C 1
ATOM 1480 O O . TYR A 1 193 ? -8.687 -5.104 -7.597 1.00 93.69 193 TYR A O 1
ATOM 1488 N N . GLY A 1 194 ? -9.191 -6.170 -5.712 1.00 89.69 194 GLY A N 1
ATOM 1489 C CA . GLY A 1 194 ? -9.618 -7.380 -6.402 1.00 89.69 194 GLY A CA 1
ATOM 1490 C C . GLY A 1 194 ? -9.644 -8.584 -5.482 1.00 89.69 194 GLY A C 1
ATOM 1491 O O . GLY A 1 194 ? -8.875 -8.679 -4.527 1.00 89.69 194 GLY A O 1
ATOM 1492 N N . HIS A 1 195 ? -10.537 -9.520 -5.783 1.00 85.94 195 HIS A N 1
ATOM 1493 C CA . HIS A 1 195 ? -10.544 -10.809 -5.105 1.00 85.94 195 HIS A CA 1
ATOM 1494 C C . HIS A 1 195 ? -9.262 -11.582 -5.446 1.00 85.94 195 HIS A C 1
ATOM 1496 O O . HIS A 1 195 ? -8.881 -11.647 -6.616 1.00 85.94 195 HIS A O 1
ATOM 1502 N N . GLY A 1 196 ? -8.616 -12.179 -4.445 1.00 86.88 196 GLY A N 1
ATOM 1503 C CA . GLY A 1 196 ? -7.358 -12.899 -4.637 1.00 86.88 196 GLY A CA 1
ATOM 1504 C C . GLY A 1 196 ? -6.098 -12.034 -4.502 1.00 86.88 196 GLY A C 1
ATOM 1505 O O . GLY A 1 196 ? -5.000 -12.538 -4.746 1.00 86.88 196 GLY A O 1
ATOM 1506 N N . LEU A 1 197 ? -6.232 -10.731 -4.197 1.00 90.50 197 LEU A N 1
ATOM 1507 C CA . LEU A 1 197 ? -5.078 -9.839 -4.042 1.00 90.50 197 LEU A CA 1
ATOM 1508 C C . LEU A 1 197 ? -4.182 -10.275 -2.872 1.00 90.50 197 LEU A C 1
ATOM 1510 O O . LEU A 1 197 ? -2.995 -10.462 -3.124 1.00 90.50 197 LEU A O 1
ATOM 1514 N N . PRO A 1 198 ? -4.692 -10.524 -1.647 1.00 87.50 198 PRO A N 1
ATOM 1515 C CA . PRO A 1 198 ? -3.846 -10.957 -0.531 1.00 87.50 198 PRO A CA 1
ATOM 1516 C C . PRO A 1 198 ? -3.037 -12.222 -0.848 1.00 87.50 198 PRO A C 1
ATOM 1518 O O . PRO A 1 198 ? -1.836 -12.269 -0.609 1.00 87.50 198 PRO A O 1
ATOM 1521 N N . GLU A 1 199 ? -3.649 -13.220 -1.485 1.00 88.62 199 GLU A N 1
ATOM 1522 C CA . GLU A 1 199 ? -2.993 -14.471 -1.871 1.00 88.62 199 GLU A CA 1
ATOM 1523 C C . GLU A 1 199 ? -1.922 -14.258 -2.944 1.00 88.62 199 GLU A C 1
ATOM 1525 O O . GLU A 1 199 ? -0.911 -14.962 -2.971 1.00 88.62 199 GLU A O 1
ATOM 1530 N N . MET A 1 200 ? -2.144 -13.309 -3.854 1.00 90.88 200 MET A N 1
ATOM 1531 C CA . MET A 1 200 ? -1.163 -12.914 -4.860 1.00 90.88 200 MET A CA 1
ATOM 1532 C C . MET A 1 200 ? 0.042 -12.219 -4.212 1.00 90.88 200 MET A C 1
ATOM 1534 O O . MET A 1 200 ? 1.178 -12.549 -4.553 1.00 90.88 200 MET A O 1
ATOM 1538 N N . LEU A 1 201 ? -0.194 -11.324 -3.248 1.00 92.62 201 LEU A N 1
ATOM 1539 C CA . LEU A 1 201 ? 0.867 -10.650 -2.497 1.00 92.62 201 LEU A CA 1
ATOM 1540 C C . LEU A 1 201 ? 1.659 -11.634 -1.632 1.00 92.62 201 LEU A C 1
ATOM 1542 O O . LEU A 1 201 ? 2.883 -11.649 -1.700 1.00 92.62 201 LEU A O 1
ATOM 1546 N N . ALA A 1 202 ? 0.981 -12.526 -0.907 1.00 89.62 202 ALA A N 1
ATOM 1547 C CA . ALA A 1 202 ? 1.623 -13.546 -0.078 1.00 89.62 202 ALA A CA 1
ATOM 1548 C C . ALA A 1 202 ? 2.512 -14.500 -0.899 1.00 89.62 202 ALA A C 1
ATOM 1550 O O . ALA A 1 202 ? 3.577 -14.917 -0.450 1.00 89.62 202 ALA A O 1
ATOM 1551 N N . LYS A 1 203 ? 2.113 -14.837 -2.135 1.00 91.62 203 LYS A N 1
ATOM 1552 C CA . LYS A 1 203 ? 2.946 -15.642 -3.047 1.00 91.62 203 LYS A CA 1
ATOM 1553 C C . LYS A 1 203 ? 4.197 -14.910 -3.522 1.00 91.62 203 LYS A C 1
ATOM 1555 O O . LYS A 1 203 ? 5.211 -15.567 -3.749 1.00 91.62 203 LYS A O 1
ATOM 1560 N N . ALA A 1 204 ? 4.111 -13.598 -3.731 1.00 93.62 204 ALA A N 1
ATOM 1561 C CA . ALA A 1 204 ? 5.264 -12.783 -4.095 1.00 93.62 204 ALA A CA 1
ATOM 1562 C C . ALA A 1 204 ? 6.229 -12.649 -2.908 1.00 93.62 204 ALA A C 1
ATOM 1564 O O . ALA A 1 204 ? 7.423 -12.878 -3.081 1.00 93.62 204 ALA A O 1
ATOM 1565 N N . ASP A 1 205 ? 5.695 -12.388 -1.713 1.00 91.31 205 ASP A N 1
ATOM 1566 C CA . ASP A 1 205 ? 6.446 -12.274 -0.457 1.00 91.31 205 ASP A CA 1
ATOM 1567 C C . ASP A 1 205 ? 7.176 -13.572 -0.071 1.00 91.31 205 ASP A C 1
ATOM 1569 O O . ASP A 1 205 ? 8.324 -13.563 0.365 1.00 91.31 205 ASP A O 1
ATOM 1573 N N . ALA A 1 206 ? 6.561 -14.730 -0.333 1.00 90.81 206 ALA A N 1
ATOM 1574 C CA . ALA A 1 206 ? 7.154 -16.032 -0.035 1.00 90.81 206 ALA A CA 1
ATOM 1575 C C . ALA A 1 206 ? 8.397 -16.388 -0.883 1.00 90.81 206 ALA A C 1
ATOM 1577 O O . ALA A 1 206 ? 9.011 -17.433 -0.644 1.00 90.81 206 ALA A O 1
ATOM 1578 N N . LYS A 1 207 ? 8.766 -15.585 -1.895 1.00 91.00 207 LYS A N 1
ATOM 1579 C CA . LYS A 1 207 ? 9.954 -15.821 -2.730 1.00 91.00 207 LYS A CA 1
ATOM 1580 C C . LYS A 1 207 ? 11.178 -15.136 -2.100 1.00 91.00 207 LYS A C 1
ATOM 1582 O O . LYS A 1 207 ? 11.283 -13.917 -2.160 1.00 91.00 207 LYS A O 1
ATOM 1587 N N . PRO A 1 208 ? 12.156 -15.893 -1.565 1.00 85.00 208 PRO A N 1
ATOM 1588 C CA . PRO A 1 208 ? 13.282 -15.301 -0.839 1.00 85.00 208 PRO A CA 1
ATOM 1589 C C . PRO A 1 208 ? 14.341 -14.650 -1.742 1.00 85.00 208 PRO A C 1
ATOM 1591 O O . PRO A 1 208 ? 15.176 -13.904 -1.245 1.00 85.00 208 PRO A O 1
ATOM 1594 N N . ASN A 1 209 ? 14.351 -14.970 -3.040 1.00 94.88 209 ASN A N 1
ATOM 1595 C CA . ASN A 1 209 ? 15.358 -14.506 -3.994 1.00 94.88 209 ASN A CA 1
ATOM 1596 C C . ASN A 1 209 ? 14.691 -14.016 -5.281 1.00 94.88 209 ASN A C 1
ATOM 1598 O O . ASN A 1 209 ? 13.665 -14.562 -5.700 1.00 94.88 209 ASN A O 1
ATOM 1602 N N . GLY A 1 210 ? 15.344 -13.068 -5.949 1.00 96.94 210 GLY A N 1
ATOM 1603 C CA . GLY A 1 210 ? 14.883 -12.455 -7.182 1.00 96.94 210 GLY A CA 1
ATOM 1604 C C . GLY A 1 210 ? 13.872 -11.339 -6.942 1.00 96.94 210 GLY A C 1
ATOM 1605 O O . GLY A 1 210 ? 13.889 -10.662 -5.918 1.00 96.94 210 GLY A O 1
ATOM 1606 N N . GLY A 1 211 ? 12.994 -11.138 -7.917 1.00 97.38 211 GLY A N 1
ATOM 1607 C CA . GLY A 1 211 ? 11.939 -10.144 -7.856 1.00 97.38 211 GLY A CA 1
ATOM 1608 C C . GLY A 1 211 ? 10.627 -10.649 -8.438 1.00 97.38 211 GLY A C 1
ATOM 1609 O O . GLY A 1 211 ? 10.603 -11.521 -9.306 1.00 97.38 211 GLY A O 1
ATOM 1610 N N . THR A 1 212 ? 9.517 -10.093 -7.971 1.00 98.06 212 THR A N 1
ATOM 1611 C CA . THR A 1 212 ? 8.187 -10.262 -8.546 1.00 98.06 212 THR A CA 1
ATOM 1612 C C . THR A 1 212 ? 7.568 -8.898 -8.807 1.00 98.06 212 THR A C 1
ATOM 1614 O O . THR A 1 212 ? 7.511 -8.048 -7.922 1.00 98.06 212 THR A O 1
ATOM 1617 N N . VAL A 1 213 ? 7.077 -8.708 -10.027 1.00 97.69 213 VAL A N 1
ATOM 1618 C CA . VAL A 1 213 ? 6.292 -7.536 -10.419 1.00 97.69 213 VAL A CA 1
ATOM 1619 C C . VAL A 1 213 ? 4.949 -7.961 -10.970 1.00 97.69 213 VAL A C 1
ATOM 1621 O O . VAL A 1 213 ? 4.781 -9.097 -11.418 1.00 97.69 213 VAL A O 1
ATOM 1624 N N . PHE A 1 214 ? 3.996 -7.038 -10.960 1.00 96.94 214 PHE A N 1
ATOM 1625 C CA . PHE A 1 214 ? 2.641 -7.318 -11.405 1.00 96.94 214 PHE A CA 1
ATOM 1626 C C . PHE A 1 214 ? 2.353 -6.605 -12.718 1.00 96.94 214 PHE A C 1
ATOM 1628 O O . PHE A 1 214 ? 2.468 -5.383 -12.807 1.00 96.94 214 PHE A O 1
ATOM 1635 N N . GLY A 1 215 ? 1.991 -7.382 -13.734 1.00 96.06 215 GLY A N 1
ATOM 1636 C CA . GLY A 1 215 ? 1.557 -6.892 -15.034 1.00 96.06 215 GLY A CA 1
ATOM 1637 C C . GLY A 1 215 ? 0.040 -6.747 -15.081 1.00 96.06 215 GLY A C 1
ATOM 1638 O O . GLY A 1 215 ? -0.679 -7.705 -14.788 1.00 96.06 215 GLY A O 1
ATOM 1639 N N . TYR A 1 216 ? -0.451 -5.586 -15.502 1.00 96.12 216 TYR A N 1
ATOM 1640 C CA . TYR A 1 216 ? -1.873 -5.297 -15.657 1.00 96.12 216 TYR A CA 1
ATOM 1641 C C . TYR A 1 216 ? -2.176 -4.813 -17.075 1.00 96.12 216 TYR A C 1
ATOM 1643 O O . TYR A 1 216 ? -1.406 -4.060 -17.672 1.00 96.12 216 TYR A O 1
ATOM 1651 N N .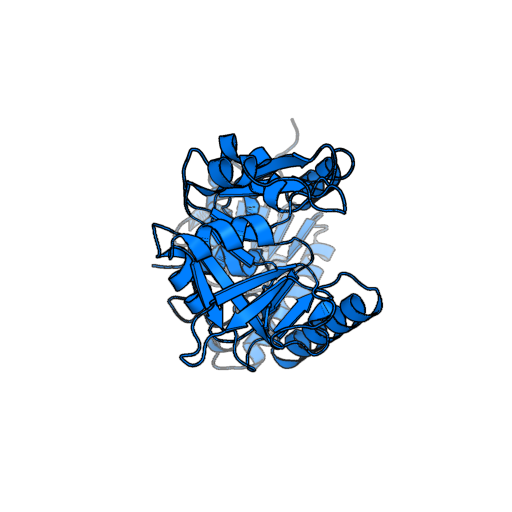 GLN A 1 217 ? -3.302 -5.260 -17.629 1.00 94.62 217 GLN A N 1
ATOM 1652 C CA . GLN A 1 217 ? -3.706 -4.876 -18.976 1.00 94.62 217 GLN A CA 1
ATOM 1653 C C . GLN A 1 217 ? -4.304 -3.461 -18.983 1.00 94.62 217 GLN A C 1
ATOM 1655 O O . GLN A 1 217 ? -5.334 -3.226 -18.355 1.00 94.62 217 GLN A O 1
ATOM 1660 N N . VAL A 1 218 ? -3.703 -2.550 -19.747 1.00 92.88 218 VAL A N 1
ATOM 1661 C CA . VAL A 1 218 ? -4.130 -1.147 -19.879 1.00 92.88 218 VAL A CA 1
ATOM 1662 C C . VAL A 1 218 ? -4.501 -0.790 -21.317 1.00 92.88 218 VAL A C 1
ATOM 1664 O O . VAL A 1 218 ? -4.169 -1.510 -22.261 1.00 92.88 218 VAL A O 1
ATOM 1667 N N . SER A 1 219 ? -5.226 0.315 -21.486 1.00 90.69 219 SER A N 1
ATOM 1668 C CA . SER A 1 219 ? -5.583 0.868 -22.800 1.00 90.69 219 SER A CA 1
ATOM 1669 C C . SER A 1 219 ? -4.523 1.805 -23.383 1.00 90.69 219 SER A C 1
ATOM 1671 O O . SER A 1 219 ? -4.497 1.990 -24.595 1.00 90.69 219 SER A O 1
ATOM 1673 N N . ASP A 1 220 ? -3.681 2.379 -22.528 1.00 91.25 220 ASP A N 1
ATOM 1674 C CA . ASP A 1 220 ? -2.686 3.425 -22.795 1.00 91.25 220 ASP A CA 1
ATOM 1675 C C . ASP A 1 220 ? -1.283 3.018 -22.278 1.00 91.25 220 ASP A C 1
ATOM 1677 O O . ASP A 1 220 ? -0.712 3.667 -21.394 1.00 91.25 220 ASP A O 1
ATOM 1681 N N . PRO A 1 221 ? -0.720 1.895 -22.773 1.00 93.75 221 PRO A N 1
ATOM 1682 C CA . PRO A 1 221 ? 0.531 1.324 -22.268 1.00 93.75 221 PRO A CA 1
ATOM 1683 C C . PRO A 1 221 ? 1.760 2.233 -22.425 1.00 93.75 221 PRO A C 1
ATOM 1685 O O . PRO A 1 221 ? 2.701 2.108 -21.649 1.00 93.75 221 PRO A O 1
ATOM 1688 N N . GLU A 1 222 ? 1.757 3.186 -23.358 1.00 93.56 222 GLU A N 1
ATOM 1689 C CA . GLU A 1 222 ? 2.851 4.138 -23.597 1.00 93.56 222 GLU A CA 1
ATOM 1690 C C . GLU A 1 222 ? 3.185 5.032 -22.388 1.00 93.56 222 GLU A C 1
ATOM 1692 O O . GLU A 1 222 ? 4.247 5.652 -22.338 1.00 93.56 222 GLU A O 1
ATOM 1697 N N . ARG A 1 223 ? 2.293 5.105 -21.394 1.00 89.94 223 ARG A N 1
ATOM 1698 C CA . ARG A 1 223 ? 2.495 5.884 -20.165 1.00 89.94 223 ARG A CA 1
ATOM 1699 C C . ARG A 1 223 ? 3.303 5.152 -19.094 1.00 89.94 223 ARG A C 1
ATOM 1701 O O . ARG A 1 223 ? 3.713 5.789 -18.122 1.00 89.94 223 ARG A O 1
ATOM 1708 N N . TYR A 1 224 ? 3.537 3.854 -19.268 1.00 93.62 224 TYR A N 1
ATOM 1709 C CA . TYR A 1 224 ? 4.044 2.957 -18.232 1.00 93.62 224 TYR A CA 1
ATOM 1710 C C . TYR A 1 224 ? 5.285 2.181 -18.689 1.00 93.62 224 TYR A C 1
ATOM 1712 O O . TYR A 1 224 ? 5.660 2.200 -19.861 1.00 93.62 224 TYR A O 1
ATOM 1720 N N . GLY A 1 225 ? 5.912 1.455 -17.760 1.00 95.44 225 GLY A N 1
ATOM 1721 C CA . GLY A 1 225 ? 6.836 0.379 -18.107 1.00 95.44 225 GLY A CA 1
ATOM 1722 C C . GLY A 1 225 ? 6.061 -0.795 -18.705 1.00 95.44 225 GLY A C 1
ATOM 1723 O O . GLY A 1 225 ? 5.178 -1.332 -18.044 1.00 95.44 225 GLY A O 1
ATOM 1724 N N . VAL A 1 226 ? 6.353 -1.195 -19.940 1.00 97.56 226 VAL A N 1
ATOM 1725 C CA . VAL A 1 226 ? 5.594 -2.230 -20.663 1.00 97.56 226 VAL A CA 1
ATOM 1726 C C . VAL A 1 226 ? 6.400 -3.514 -20.762 1.00 97.56 226 VAL A C 1
ATOM 1728 O O . VAL A 1 226 ? 7.572 -3.492 -21.140 1.00 97.56 226 VAL A O 1
ATOM 1731 N N . VAL A 1 227 ? 5.756 -4.641 -20.459 1.00 96.25 227 VAL A N 1
ATOM 1732 C CA . VAL A 1 227 ? 6.364 -5.972 -20.569 1.00 96.25 227 VAL A CA 1
ATOM 1733 C C . VAL A 1 227 ? 6.235 -6.487 -22.005 1.00 96.25 227 VAL A C 1
ATOM 1735 O O . VAL A 1 227 ? 5.125 -6.597 -22.528 1.00 96.25 227 VAL A O 1
ATOM 1738 N N . ASP A 1 228 ? 7.353 -6.834 -22.639 1.00 96.00 228 ASP A N 1
ATOM 1739 C CA . ASP A 1 228 ? 7.386 -7.650 -23.859 1.00 96.00 228 ASP A CA 1
ATOM 1740 C C . ASP A 1 228 ? 7.343 -9.132 -23.473 1.00 96.00 228 ASP A C 1
ATOM 1742 O O . ASP A 1 228 ? 8.045 -9.556 -22.550 1.00 96.00 228 ASP A O 1
ATOM 1746 N N . PHE A 1 229 ? 6.543 -9.924 -24.181 1.00 93.19 229 PHE A N 1
ATOM 1747 C CA . PHE A 1 229 ? 6.414 -11.358 -23.931 1.00 93.19 229 PHE A CA 1
ATOM 1748 C C . PHE A 1 229 ? 6.887 -12.161 -25.140 1.00 93.19 229 PHE A C 1
ATOM 1750 O O . PHE A 1 229 ? 6.640 -11.785 -26.286 1.00 93.19 229 PHE A O 1
ATOM 1757 N N . ASP A 1 230 ? 7.533 -13.297 -24.889 1.00 91.56 230 ASP A N 1
ATOM 1758 C CA . ASP A 1 230 ? 7.850 -14.261 -25.940 1.00 91.56 230 ASP A CA 1
ATOM 1759 C C . ASP A 1 230 ? 6.619 -15.081 -26.380 1.00 91.56 230 ASP A C 1
ATOM 1761 O O . ASP A 1 230 ? 5.492 -14.883 -25.912 1.00 91.56 230 ASP A O 1
ATOM 1765 N N . ALA A 1 231 ? 6.827 -16.000 -27.329 1.00 89.62 231 ALA A N 1
ATOM 1766 C CA . ALA A 1 231 ? 5.758 -16.832 -27.882 1.00 89.62 231 ALA A CA 1
ATOM 1767 C C . ALA A 1 231 ? 5.163 -17.800 -26.841 1.00 89.62 231 ALA A C 1
ATOM 1769 O O . ALA A 1 231 ? 4.002 -18.198 -26.952 1.00 89.62 231 ALA A O 1
ATOM 1770 N N . GLU A 1 232 ? 5.944 -18.150 -25.823 1.00 87.38 232 GLU A N 1
ATOM 1771 C CA . GLU A 1 232 ? 5.580 -19.000 -24.696 1.00 87.38 232 GLU A CA 1
ATOM 1772 C C . GLU A 1 232 ? 4.895 -18.207 -23.565 1.00 87.38 232 GLU A C 1
ATOM 1774 O O . GLU A 1 232 ? 4.364 -18.796 -22.619 1.00 87.38 232 GLU A O 1
ATOM 1779 N N . GLY A 1 233 ? 4.845 -16.877 -23.680 1.00 84.69 233 GLY A N 1
ATOM 1780 C CA . GLY A 1 233 ? 4.220 -15.966 -22.731 1.00 84.69 233 GLY A CA 1
ATOM 1781 C C . GLY A 1 233 ? 5.107 -15.578 -21.546 1.00 84.69 233 GLY A C 1
ATOM 1782 O O . GLY A 1 233 ? 4.580 -15.007 -20.588 1.00 84.69 233 GLY A O 1
ATOM 1783 N N . GLN A 1 234 ? 6.409 -15.863 -21.594 1.00 89.25 234 GLN A N 1
ATOM 1784 C CA . GLN A 1 234 ? 7.395 -15.431 -20.601 1.00 89.25 234 GLN A CA 1
ATOM 1785 C C . GLN A 1 234 ? 7.832 -13.992 -20.871 1.00 89.25 234 GLN A C 1
ATOM 1787 O O . GLN A 1 234 ? 7.863 -13.543 -22.017 1.00 89.25 234 GLN A O 1
ATOM 1792 N N . ALA A 1 235 ? 8.145 -13.246 -19.811 1.00 93.69 235 ALA A N 1
ATOM 1793 C CA . ALA A 1 235 ? 8.643 -11.883 -19.947 1.00 93.69 235 ALA A CA 1
ATOM 1794 C C . ALA A 1 235 ? 10.037 -11.900 -20.588 1.00 93.69 235 ALA A C 1
ATOM 1796 O O . ALA A 1 235 ? 10.921 -12.627 -20.142 1.00 93.69 235 ALA A O 1
ATOM 1797 N N . LYS A 1 236 ? 10.214 -11.100 -21.637 1.00 94.38 236 LYS A N 1
ATOM 1798 C CA . LYS A 1 236 ? 11.437 -11.044 -22.440 1.00 94.38 236 LYS A CA 1
ATOM 1799 C C . LYS A 1 236 ? 12.220 -9.751 -22.227 1.00 94.38 236 LYS A C 1
ATOM 1801 O O . LYS A 1 236 ? 13.444 -9.790 -22.200 1.00 94.38 236 LYS A O 1
ATOM 1806 N N . SER A 1 237 ? 11.523 -8.626 -22.097 1.00 96.25 237 SER A N 1
ATOM 1807 C CA . SER A 1 237 ? 12.112 -7.319 -21.778 1.00 96.25 237 SER A CA 1
ATOM 1808 C C . SER A 1 237 ? 11.070 -6.405 -21.142 1.00 96.25 237 SER A C 1
ATOM 1810 O O . SER A 1 237 ? 9.874 -6.577 -21.390 1.00 96.25 237 SER A O 1
ATOM 1812 N N . ILE A 1 238 ? 11.508 -5.408 -20.379 1.00 96.69 238 ILE A N 1
ATOM 1813 C CA . ILE A 1 238 ? 10.654 -4.343 -19.843 1.00 96.69 238 ILE A CA 1
ATOM 1814 C C . ILE A 1 238 ? 11.142 -3.001 -20.384 1.00 96.69 238 ILE A C 1
ATOM 1816 O O . ILE A 1 238 ? 12.316 -2.660 -20.273 1.00 96.69 238 ILE A O 1
ATOM 1820 N N . ILE A 1 239 ? 10.234 -2.228 -20.980 1.00 94.88 239 ILE A N 1
ATOM 1821 C CA . ILE A 1 239 ? 10.575 -0.980 -21.672 1.00 94.88 239 ILE A CA 1
ATOM 1822 C C . ILE A 1 239 ? 9.852 0.186 -21.003 1.00 94.88 239 ILE A C 1
ATOM 1824 O O . ILE A 1 239 ? 8.627 0.172 -20.912 1.00 94.88 239 ILE A O 1
ATOM 1828 N N . GLU A 1 240 ? 10.594 1.200 -20.557 1.00 94.94 240 GLU A N 1
ATOM 1829 C CA . GLU A 1 240 ? 10.024 2.440 -20.013 1.00 94.94 240 GLU A CA 1
ATOM 1830 C C . GLU A 1 240 ? 9.330 3.243 -21.113 1.00 94.94 240 GLU A C 1
ATOM 1832 O O . GLU A 1 240 ? 9.982 3.636 -22.082 1.00 94.94 240 GLU A O 1
ATOM 1837 N N . LYS A 1 241 ? 8.030 3.515 -20.941 1.00 93.44 241 LYS A N 1
ATOM 1838 C CA . LYS A 1 241 ? 7.241 4.462 -21.749 1.00 93.44 241 LYS A CA 1
ATOM 1839 C C . LYS A 1 241 ? 7.524 4.362 -23.257 1.00 93.44 241 LYS A C 1
ATOM 1841 O O . LYS A 1 241 ? 7.963 5.339 -23.873 1.00 93.44 241 LYS A O 1
ATOM 1846 N N . PRO A 1 242 ? 7.338 3.175 -23.865 1.00 94.62 242 PRO A N 1
ATOM 1847 C CA . PRO A 1 242 ? 7.680 2.962 -25.263 1.00 94.62 242 PRO A CA 1
ATOM 1848 C C . PRO A 1 242 ? 6.756 3.763 -26.186 1.00 94.62 242 PRO A C 1
ATOM 1850 O O . PRO A 1 242 ? 5.539 3.735 -26.026 1.00 94.62 242 PRO A O 1
ATOM 1853 N N . GLU A 1 243 ? 7.320 4.391 -27.224 1.00 93.62 243 GLU A N 1
ATOM 1854 C CA . GLU A 1 243 ? 6.526 5.030 -28.291 1.00 93.62 243 GLU A CA 1
ATOM 1855 C C . GLU A 1 243 ? 5.664 4.014 -29.058 1.00 93.62 243 GLU A C 1
ATOM 1857 O O . GLU A 1 243 ? 4.560 4.327 -29.499 1.00 93.62 243 GLU A O 1
ATOM 1862 N N . VAL A 1 244 ? 6.176 2.787 -29.220 1.00 95.31 244 VAL A N 1
ATOM 1863 C CA . VAL A 1 244 ? 5.464 1.654 -29.824 1.00 95.31 244 VAL A CA 1
ATOM 1864 C C . VAL A 1 244 ? 5.465 0.498 -28.819 1.00 95.31 244 VAL A C 1
ATOM 1866 O O . VAL A 1 244 ? 6.429 -0.270 -28.772 1.00 95.31 244 VAL A O 1
ATOM 1869 N N . PRO A 1 245 ? 4.418 0.385 -27.985 1.00 96.12 245 PRO A N 1
ATOM 1870 C CA . PRO A 1 245 ? 4.324 -0.636 -26.949 1.00 96.12 245 PRO A CA 1
ATOM 1871 C C . PRO A 1 245 ? 4.336 -2.060 -27.535 1.00 96.12 245 PRO A C 1
ATOM 1873 O O . PRO A 1 245 ? 3.548 -2.347 -28.439 1.00 96.12 245 PRO A O 1
ATOM 1876 N N . PRO A 1 246 ? 5.191 -2.978 -27.035 1.00 95.25 246 PRO A N 1
ATOM 1877 C CA . PRO A 1 246 ? 5.236 -4.363 -27.520 1.00 95.25 246 PRO A CA 1
ATOM 1878 C C . PRO A 1 246 ? 4.020 -5.186 -27.065 1.00 95.25 246 PRO A C 1
ATOM 1880 O O . PRO A 1 246 ? 3.678 -6.200 -27.672 1.00 95.25 246 PRO A O 1
ATOM 1883 N N . SER A 1 247 ? 3.348 -4.745 -25.999 1.00 95.94 247 SER A N 1
ATOM 1884 C CA . SER A 1 247 ? 2.116 -5.334 -25.490 1.00 95.94 247 SER A CA 1
ATOM 1885 C C . SER A 1 247 ? 1.255 -4.274 -24.792 1.00 95.94 247 SER A C 1
ATOM 1887 O O . SER A 1 247 ? 1.660 -3.125 -24.634 1.00 95.94 247 SER A O 1
ATOM 1889 N N . ASN A 1 248 ? 0.068 -4.679 -24.338 1.00 95.00 248 ASN A N 1
ATOM 1890 C CA . ASN A 1 248 ? -0.815 -3.846 -23.517 1.00 95.00 248 ASN A CA 1
ATOM 1891 C C . ASN A 1 248 ? -0.647 -4.108 -22.009 1.00 95.00 248 ASN A C 1
ATOM 1893 O O . ASN A 1 248 ? -1.534 -3.760 -21.234 1.00 95.00 248 ASN A O 1
ATOM 1897 N N . PHE A 1 249 ? 0.427 -4.780 -21.585 1.00 96.44 249 PHE A N 1
ATOM 1898 C CA . PHE A 1 249 ? 0.679 -5.084 -20.176 1.00 96.44 249 PHE A CA 1
ATOM 1899 C C . PHE A 1 249 ? 1.672 -4.096 -19.579 1.00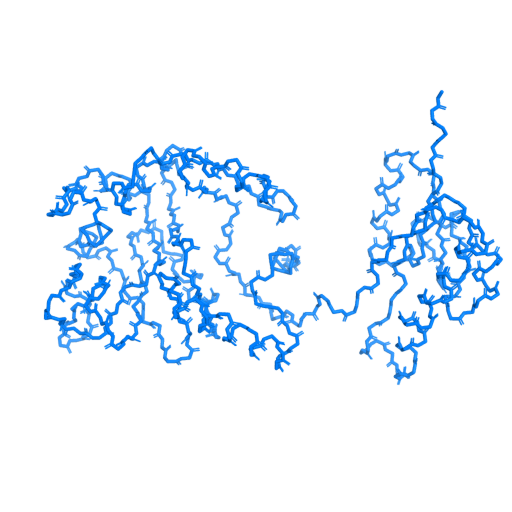 96.44 249 PHE A C 1
ATOM 1901 O O . PHE A 1 249 ? 2.876 -4.177 -19.831 1.00 96.44 249 PHE A O 1
ATOM 1908 N N . ALA A 1 250 ? 1.149 -3.200 -18.751 1.00 96.50 250 ALA A N 1
ATOM 1909 C CA . ALA A 1 250 ? 1.937 -2.293 -17.940 1.00 96.50 250 ALA A CA 1
ATOM 1910 C C . ALA A 1 250 ? 2.391 -2.985 -16.650 1.00 96.50 250 ALA A C 1
ATOM 1912 O O . ALA A 1 250 ? 1.628 -3.728 -16.028 1.00 96.50 250 ALA A O 1
ATOM 1913 N N . VAL A 1 251 ? 3.624 -2.717 -16.235 1.00 96.75 251 VAL A N 1
ATOM 1914 C CA . VAL A 1 251 ? 4.111 -3.002 -14.888 1.00 96.75 251 VAL A CA 1
ATOM 1915 C C . VAL A 1 251 ? 3.455 -2.000 -13.942 1.00 96.75 251 VAL A C 1
ATOM 1917 O O . VAL A 1 251 ? 3.582 -0.789 -14.122 1.00 96.75 251 VAL A O 1
ATOM 1920 N N . THR A 1 252 ? 2.719 -2.508 -12.958 1.00 96.25 252 THR A N 1
ATOM 1921 C CA . THR A 1 252 ? 2.060 -1.675 -11.942 1.00 96.25 252 THR A CA 1
ATOM 1922 C C . THR A 1 252 ? 3.065 -1.092 -10.945 1.00 96.25 252 THR A C 1
ATOM 1924 O O . THR A 1 252 ? 4.209 -1.536 -10.872 1.00 96.25 252 THR A O 1
ATOM 1927 N N . GLY A 1 253 ? 2.631 -0.141 -10.113 1.00 95.00 253 GLY A N 1
ATOM 1928 C CA . GLY A 1 253 ? 3.451 0.463 -9.061 1.00 95.00 253 GLY A CA 1
ATOM 1929 C C . GLY A 1 253 ? 3.674 -0.405 -7.818 1.00 95.00 253 GLY A C 1
ATOM 1930 O O . GLY A 1 253 ? 3.684 0.142 -6.718 1.00 95.00 253 GLY A O 1
ATOM 1931 N N . LEU A 1 254 ? 3.805 -1.726 -7.967 1.00 96.62 254 LEU A N 1
ATOM 1932 C CA . LEU A 1 254 ? 4.037 -2.667 -6.871 1.00 96.62 254 LEU A CA 1
ATOM 1933 C C . LEU A 1 254 ? 5.120 -3.688 -7.242 1.00 96.62 254 LEU A C 1
ATOM 1935 O O . LEU A 1 254 ? 5.003 -4.408 -8.237 1.00 96.62 254 LEU A O 1
ATOM 1939 N N . TYR A 1 255 ? 6.159 -3.762 -6.415 1.00 97.38 255 TYR A N 1
ATOM 1940 C CA . TYR A 1 255 ? 7.378 -4.519 -6.691 1.00 97.38 255 TYR A CA 1
ATOM 1941 C C . TYR A 1 255 ? 7.819 -5.265 -5.433 1.00 97.38 255 TYR A C 1
A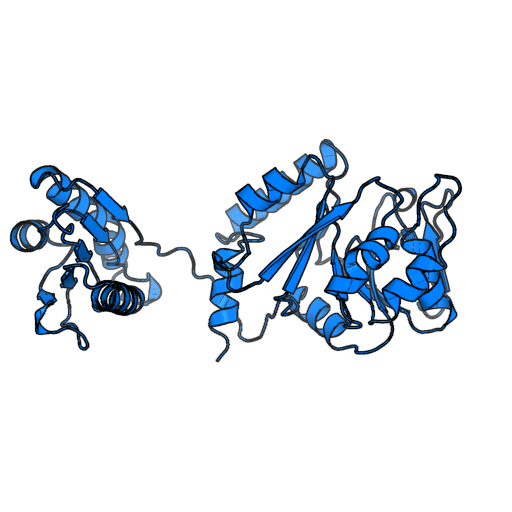TOM 1943 O O . TYR A 1 255 ? 7.986 -4.640 -4.395 1.00 97.38 255 TYR A O 1
ATOM 1951 N N . PHE A 1 256 ? 8.052 -6.571 -5.521 1.00 97.94 256 PHE A N 1
ATOM 1952 C CA . PHE A 1 256 ? 8.697 -7.360 -4.467 1.00 97.94 256 PHE A CA 1
ATOM 1953 C C . PHE A 1 256 ? 10.100 -7.698 -4.937 1.00 97.94 256 PHE A C 1
ATOM 1955 O O . PHE A 1 256 ? 10.219 -8.397 -5.937 1.00 97.94 256 PHE A O 1
ATOM 1962 N N . LEU A 1 257 ? 11.144 -7.215 -4.272 1.00 97.81 257 LEU A N 1
ATOM 1963 C CA . LEU A 1 257 ? 12.534 -7.461 -4.660 1.00 97.81 257 LEU A CA 1
ATOM 1964 C C . LEU A 1 257 ? 13.344 -7.977 -3.468 1.00 97.81 257 LEU A C 1
ATOM 1966 O O . LEU A 1 257 ? 13.116 -7.581 -2.326 1.00 97.81 257 LEU A O 1
ATOM 1970 N N . ASP A 1 258 ? 14.304 -8.853 -3.739 1.00 97.50 258 ASP A N 1
ATOM 1971 C CA . ASP A 1 258 ? 15.223 -9.372 -2.731 1.00 97.50 258 ASP A CA 1
ATOM 1972 C C . ASP A 1 258 ? 16.202 -8.311 -2.187 1.00 97.50 258 ASP A C 1
ATOM 1974 O O . ASP A 1 258 ? 16.287 -7.178 -2.669 1.00 97.50 258 ASP A O 1
ATOM 1978 N N . GLY A 1 259 ? 16.992 -8.703 -1.184 1.00 96.69 259 GLY A N 1
ATOM 1979 C CA . GLY A 1 259 ? 17.970 -7.827 -0.533 1.00 96.69 259 GLY A CA 1
ATOM 1980 C C . GLY A 1 259 ? 19.100 -7.319 -1.439 1.00 96.69 259 GLY A C 1
ATOM 1981 O O . GLY A 1 259 ? 19.897 -6.497 -0.998 1.00 96.69 259 GLY A O 1
ATOM 1982 N N . SER A 1 260 ? 19.185 -7.766 -2.701 1.00 97.25 260 SER A N 1
ATOM 1983 C CA . SER A 1 260 ? 20.160 -7.246 -3.671 1.00 97.25 260 SER A CA 1
ATOM 1984 C C . SER A 1 260 ? 19.686 -5.977 -4.393 1.00 97.25 260 SER A C 1
ATOM 1986 O O . SER A 1 260 ? 20.473 -5.347 -5.107 1.00 97.25 260 SER A O 1
ATOM 1988 N N . ALA A 1 261 ? 18.426 -5.565 -4.201 1.00 97.44 261 ALA A N 1
ATOM 1989 C CA . ALA A 1 261 ? 17.842 -4.416 -4.888 1.00 97.44 261 ALA A CA 1
ATOM 1990 C C . ALA A 1 261 ? 18.621 -3.099 -4.690 1.00 97.44 261 ALA A C 1
ATOM 1992 O O . ALA A 1 261 ? 18.843 -2.421 -5.696 1.00 97.44 261 ALA A O 1
ATOM 1993 N N . PRO A 1 262 ? 19.107 -2.730 -3.483 1.00 97.88 262 PRO A N 1
ATOM 1994 C CA . PRO A 1 262 ? 19.905 -1.512 -3.302 1.00 97.88 262 PRO A CA 1
ATOM 1995 C C . PRO A 1 262 ? 21.203 -1.503 -4.122 1.00 97.88 262 PRO A C 1
ATOM 1997 O O . PRO A 1 262 ? 21.523 -0.510 -4.780 1.00 97.88 262 PRO A O 1
ATOM 2000 N N . ASP A 1 263 ? 21.927 -2.625 -4.152 1.00 97.62 263 ASP A N 1
ATOM 2001 C CA . ASP A 1 263 ? 23.181 -2.754 -4.904 1.00 97.62 263 ASP A CA 1
ATOM 2002 C C . ASP A 1 263 ? 22.969 -2.688 -6.413 1.00 97.62 263 ASP A C 1
ATOM 2004 O O . ASP A 1 263 ? 23.772 -2.088 -7.135 1.00 97.62 263 ASP A O 1
ATOM 2008 N N . ARG A 1 264 ? 21.879 -3.281 -6.903 1.00 97.81 264 ARG A N 1
ATOM 2009 C CA . ARG A 1 264 ? 21.484 -3.174 -8.310 1.00 97.81 264 ARG A CA 1
ATOM 2010 C C . ARG A 1 264 ? 21.024 -1.756 -8.645 1.00 97.81 264 ARG A C 1
ATOM 2012 O O . ARG A 1 264 ? 21.435 -1.215 -9.666 1.00 97.81 264 ARG A O 1
ATOM 2019 N N . ALA A 1 265 ? 20.247 -1.114 -7.770 1.00 97.75 265 ALA A N 1
ATOM 2020 C CA . ALA A 1 265 ? 19.749 0.246 -7.972 1.00 97.75 265 ALA A CA 1
ATOM 2021 C C . ALA A 1 265 ? 20.885 1.271 -8.131 1.00 97.75 265 ALA A C 1
ATOM 2023 O O . ALA A 1 265 ? 20.780 2.177 -8.951 1.00 97.75 265 ALA A O 1
ATOM 2024 N N . ARG A 1 266 ? 22.013 1.097 -7.429 1.00 97.19 266 ARG A N 1
ATOM 2025 C CA . ARG A 1 266 ? 23.219 1.935 -7.603 1.00 97.19 266 ARG A CA 1
ATOM 2026 C C . ARG A 1 266 ? 23.873 1.833 -8.976 1.00 97.19 266 ARG A C 1
ATOM 2028 O O . ARG A 1 266 ? 24.596 2.742 -9.374 1.00 97.19 266 ARG A O 1
ATOM 2035 N N . GLN A 1 267 ? 23.690 0.707 -9.657 1.00 97.56 267 GLN A N 1
ATOM 2036 C CA . GLN A 1 267 ? 24.264 0.460 -10.979 1.00 97.56 267 GLN A CA 1
ATOM 2037 C C . GLN A 1 267 ? 23.374 1.014 -12.095 1.00 97.56 267 GLN A C 1
ATOM 2039 O O . GLN A 1 267 ? 23.818 1.097 -13.241 1.00 97.56 267 GLN A O 1
ATOM 2044 N N . VAL A 1 268 ? 22.139 1.417 -11.773 1.00 97.44 268 VAL A N 1
ATOM 2045 C CA . VAL A 1 268 ? 21.228 2.049 -12.726 1.00 97.44 268 VAL A CA 1
ATOM 2046 C C . VAL A 1 268 ? 21.805 3.395 -13.151 1.00 97.44 268 VAL A C 1
ATOM 2048 O O . VAL A 1 268 ? 22.054 4.282 -12.336 1.00 97.44 268 VAL A O 1
ATOM 2051 N N . ALA A 1 269 ? 22.013 3.554 -14.455 1.00 95.88 269 ALA A N 1
ATOM 2052 C CA . ALA A 1 269 ? 22.379 4.836 -15.034 1.00 95.88 269 ALA A CA 1
ATOM 2053 C C . ALA A 1 269 ? 21.130 5.729 -15.178 1.00 95.88 269 ALA A C 1
ATOM 2055 O O . ALA A 1 269 ? 20.064 5.215 -15.532 1.00 95.88 269 ALA A O 1
ATOM 2056 N N . PRO A 1 270 ? 21.247 7.055 -14.972 1.00 96.00 270 PRO A N 1
ATOM 2057 C CA . PRO A 1 270 ? 20.154 7.981 -15.247 1.00 96.00 270 PRO A CA 1
ATOM 2058 C C . PRO A 1 270 ? 19.672 7.880 -16.701 1.00 96.00 270 PRO A C 1
ATOM 2060 O O . PRO A 1 270 ? 20.482 7.802 -17.629 1.00 96.00 270 PRO A O 1
ATOM 2063 N N . SER A 1 271 ? 18.356 7.908 -16.904 1.00 93.62 271 SER A N 1
ATOM 2064 C CA . SER A 1 271 ? 17.737 7.900 -18.231 1.00 93.62 271 SER A CA 1
ATOM 2065 C C . SER A 1 271 ? 17.968 9.214 -18.979 1.00 93.62 271 SER A C 1
ATOM 2067 O O . SER A 1 271 ? 18.535 10.175 -18.455 1.00 93.62 271 SER A O 1
ATOM 2069 N N . ALA A 1 272 ? 17.458 9.313 -20.211 1.00 90.88 272 ALA A N 1
ATOM 2070 C CA . ALA A 1 272 ? 17.441 10.574 -20.957 1.00 90.88 272 ALA A CA 1
ATOM 2071 C C . ALA A 1 272 ? 16.697 11.708 -20.215 1.00 90.88 272 ALA A C 1
ATOM 2073 O O . ALA A 1 272 ? 16.907 12.881 -20.522 1.00 90.88 272 ALA A O 1
ATOM 2074 N N . ARG A 1 273 ? 15.846 11.362 -19.237 1.00 89.94 273 ARG A N 1
ATOM 2075 C CA . ARG A 1 273 ? 15.124 12.301 -18.365 1.00 89.94 273 ARG A CA 1
ATOM 2076 C C . ARG A 1 273 ? 15.911 12.670 -17.101 1.00 89.94 273 ARG A C 1
ATOM 2078 O O . ARG A 1 273 ? 15.475 13.543 -16.363 1.00 89.94 273 ARG A O 1
ATOM 2085 N N . GLY A 1 274 ? 17.066 12.043 -16.872 1.00 92.94 274 GLY A N 1
ATOM 2086 C CA . GLY A 1 274 ? 17.869 12.215 -15.662 1.00 92.94 274 GLY A CA 1
ATOM 2087 C C . GLY A 1 274 ? 17.366 11.412 -14.461 1.00 92.94 274 GLY A C 1
ATOM 2088 O O . GLY A 1 274 ? 17.812 11.672 -13.350 1.00 92.94 274 GLY A O 1
ATOM 2089 N N . GLU A 1 275 ? 16.464 10.449 -14.672 1.00 93.50 275 GLU A N 1
ATOM 2090 C CA . GLU A 1 275 ? 15.838 9.642 -13.619 1.00 93.50 275 GLU A CA 1
ATOM 2091 C C . GLU A 1 275 ? 16.460 8.234 -13.554 1.00 93.50 275 GLU A C 1
ATOM 2093 O O . GLU A 1 275 ? 16.781 7.625 -14.576 1.00 93.50 275 GLU A O 1
ATOM 2098 N N . LEU A 1 276 ? 16.618 7.698 -12.346 1.00 94.88 276 LEU A N 1
ATOM 2099 C CA . LEU A 1 276 ? 16.930 6.304 -12.052 1.00 94.88 276 LEU A CA 1
ATOM 2100 C C . LEU A 1 276 ? 15.652 5.474 -12.219 1.00 94.88 276 LEU A C 1
ATOM 2102 O O . LEU A 1 276 ? 14.860 5.305 -11.285 1.00 94.88 276 LEU A O 1
ATOM 2106 N N . GLU A 1 277 ? 15.424 5.005 -13.441 1.00 95.69 277 GLU A N 1
ATOM 2107 C CA . GLU A 1 277 ? 14.188 4.313 -13.807 1.00 95.69 277 GLU A CA 1
ATOM 2108 C C . GLU A 1 277 ? 14.097 2.941 -13.128 1.00 95.69 277 GLU A C 1
ATOM 2110 O O . GLU A 1 277 ? 15.038 2.141 -13.159 1.00 95.69 277 GLU A O 1
ATOM 2115 N N . ILE A 1 278 ? 12.929 2.636 -12.558 1.00 96.06 278 ILE A N 1
ATOM 2116 C CA . ILE A 1 278 ? 12.661 1.316 -11.973 1.00 96.06 278 ILE A CA 1
ATOM 2117 C C . ILE A 1 278 ? 12.710 0.215 -13.035 1.00 96.06 278 ILE A C 1
ATOM 2119 O O . ILE A 1 278 ? 13.184 -0.880 -12.765 1.00 96.06 278 ILE A O 1
ATOM 2123 N N . THR A 1 279 ? 12.298 0.507 -14.266 1.00 96.50 279 THR A N 1
ATOM 2124 C CA . THR A 1 279 ? 12.344 -0.434 -15.391 1.00 96.50 279 THR A CA 1
ATOM 2125 C C . THR A 1 279 ? 13.763 -0.879 -15.726 1.00 96.50 279 THR A C 1
ATOM 2127 O O . THR A 1 279 ? 13.960 -2.062 -15.977 1.00 96.50 279 THR A O 1
ATOM 2130 N N . SER A 1 280 ? 14.763 0.002 -15.617 1.00 97.06 280 SER A N 1
ATOM 2131 C CA . SER A 1 280 ? 16.177 -0.377 -15.746 1.00 97.06 280 SER A CA 1
ATOM 2132 C C . SER A 1 280 ? 16.609 -1.367 -14.660 1.00 97.06 280 SER A C 1
ATOM 2134 O O . SER A 1 280 ? 17.294 -2.342 -14.958 1.00 97.06 280 SER A O 1
ATOM 2136 N N . LEU A 1 281 ? 16.180 -1.157 -13.408 1.00 97.81 281 LEU A N 1
ATOM 2137 C CA . LEU A 1 281 ? 16.441 -2.093 -12.309 1.00 97.81 281 LEU A CA 1
ATOM 2138 C C . LEU A 1 281 ? 15.763 -3.450 -12.558 1.00 97.81 281 LEU A C 1
ATOM 2140 O O . LEU A 1 281 ? 16.389 -4.497 -12.400 1.00 97.81 281 LEU A O 1
ATOM 2144 N N . LEU A 1 282 ? 14.495 -3.445 -12.970 1.00 97.88 282 LEU A N 1
ATOM 2145 C CA . LEU A 1 282 ? 13.744 -4.666 -13.267 1.00 97.88 282 LEU A CA 1
ATOM 2146 C C . LEU A 1 282 ? 14.346 -5.438 -14.445 1.00 97.88 282 LEU A C 1
ATOM 2148 O O . LEU A 1 282 ? 14.433 -6.661 -14.392 1.00 97.88 282 LEU A O 1
ATOM 2152 N N . GLU A 1 283 ? 14.817 -4.738 -15.475 1.00 97.06 283 GLU A N 1
ATOM 2153 C CA . GLU A 1 283 ? 15.493 -5.338 -16.624 1.00 97.06 283 GLU A CA 1
ATOM 2154 C C . GLU A 1 283 ? 16.785 -6.064 -16.203 1.00 97.06 283 GLU A C 1
ATOM 2156 O O . GLU A 1 283 ? 17.055 -7.156 -16.700 1.00 97.06 283 GLU A O 1
ATOM 2161 N N . MET A 1 284 ? 17.538 -5.546 -15.220 1.00 97.38 284 MET A N 1
ATOM 2162 C CA . MET A 1 284 ? 18.690 -6.263 -14.647 1.00 97.38 284 MET A CA 1
ATOM 2163 C C . MET A 1 284 ? 18.275 -7.588 -13.988 1.00 97.38 284 MET A C 1
ATOM 2165 O O . MET A 1 284 ? 18.916 -8.613 -14.212 1.00 97.38 284 MET A O 1
ATOM 2169 N N . TYR A 1 285 ? 17.192 -7.599 -13.197 1.00 97.94 285 TYR A N 1
ATOM 2170 C CA . TYR A 1 285 ? 16.650 -8.848 -12.638 1.00 97.94 285 TYR A CA 1
ATOM 2171 C C . TYR A 1 285 ? 16.187 -9.804 -13.745 1.00 97.94 285 TYR A C 1
ATOM 2173 O O . TYR A 1 285 ? 16.402 -11.013 -13.650 1.00 97.94 285 TYR A O 1
ATOM 2181 N N . LEU A 1 286 ? 15.554 -9.281 -14.797 1.00 96.81 286 LEU A N 1
ATOM 2182 C CA . LEU A 1 286 ? 15.016 -10.086 -15.889 1.00 96.81 286 LEU A CA 1
ATOM 2183 C C . LEU A 1 286 ? 16.123 -10.760 -16.707 1.00 96.81 286 LEU A C 1
ATOM 2185 O O . LEU A 1 286 ? 16.040 -11.958 -16.971 1.00 96.81 286 LEU A O 1
ATOM 2189 N N . GLN A 1 287 ? 17.185 -10.026 -17.046 1.00 95.31 287 GLN A N 1
ATOM 2190 C CA . GLN A 1 287 ? 18.331 -10.542 -17.806 1.00 95.31 287 GLN A CA 1
ATOM 2191 C C . GLN A 1 287 ? 19.090 -11.652 -17.067 1.00 95.31 287 GLN A C 1
ATOM 2193 O O . GLN A 1 287 ? 19.675 -12.534 -17.695 1.00 95.31 287 GLN A O 1
ATOM 2198 N N . GLU A 1 288 ? 19.045 -11.644 -15.736 1.00 95.62 288 GLU A N 1
ATOM 2199 C CA . GLU A 1 288 ? 19.608 -12.696 -14.887 1.00 95.62 288 GLU A CA 1
ATOM 2200 C C . GLU A 1 288 ? 18.649 -13.879 -14.663 1.00 95.62 288 GLU A C 1
ATOM 2202 O O . GLU A 1 288 ? 18.995 -14.832 -13.965 1.00 95.62 288 GLU A O 1
ATOM 2207 N N . GLY A 1 289 ? 17.439 -13.839 -15.232 1.00 95.50 289 GLY A N 1
ATOM 2208 C CA . GLY A 1 289 ? 16.403 -14.846 -14.993 1.00 95.50 289 GLY A CA 1
ATOM 2209 C C . GLY A 1 289 ? 15.854 -14.823 -13.562 1.00 95.50 289 GLY A C 1
ATOM 2210 O O . GLY A 1 289 ? 15.292 -15.815 -13.100 1.00 95.50 289 GLY A O 1
ATOM 2211 N N . ALA A 1 290 ? 16.031 -13.706 -12.853 1.00 96.69 290 ALA A N 1
ATOM 2212 C CA . ALA A 1 290 ? 15.648 -13.518 -11.459 1.00 96.69 290 ALA A CA 1
ATOM 2213 C C . ALA A 1 290 ? 14.330 -12.740 -11.294 1.00 96.69 290 ALA A C 1
ATOM 2215 O O . ALA A 1 290 ? 13.902 -12.523 -10.164 1.00 96.69 290 ALA A O 1
ATOM 2216 N N . LEU A 1 291 ? 13.668 -12.325 -12.382 1.00 97.62 291 LEU A N 1
ATOM 2217 C CA . LEU A 1 291 ? 12.387 -11.614 -12.334 1.00 97.62 291 LEU A CA 1
ATOM 2218 C C . LEU A 1 291 ? 11.206 -12.517 -12.712 1.00 97.62 291 LEU A C 1
ATOM 2220 O O . LEU A 1 291 ? 11.183 -13.123 -13.779 1.00 97.62 291 LEU A O 1
ATOM 2224 N N . SER A 1 292 ? 10.180 -12.543 -11.864 1.00 95.50 292 SER A N 1
ATOM 2225 C CA . SER A 1 292 ? 8.855 -13.088 -12.168 1.00 95.50 292 SER A CA 1
ATOM 2226 C C . SER A 1 292 ? 7.878 -11.963 -12.508 1.00 95.50 292 SER A C 1
ATOM 2228 O O . SER A 1 292 ? 7.821 -10.958 -11.800 1.00 95.50 292 SER A O 1
ATOM 2230 N N . VAL A 1 293 ? 7.048 -12.157 -13.535 1.00 95.25 293 VAL A N 1
ATOM 2231 C CA . VAL A 1 293 ? 5.938 -11.247 -13.856 1.00 95.25 293 VAL A CA 1
ATOM 2232 C C . VAL A 1 293 ? 4.612 -11.956 -13.593 1.00 95.25 293 VAL A C 1
ATOM 2234 O O . VAL A 1 293 ? 4.204 -12.833 -14.353 1.00 95.25 293 VAL A O 1
ATOM 2237 N N . GLU A 1 294 ? 3.927 -11.567 -12.522 1.00 93.88 294 GLU A N 1
ATOM 2238 C CA . GLU A 1 294 ? 2.594 -12.066 -12.178 1.00 93.88 294 GLU A CA 1
ATOM 2239 C C . GLU A 1 294 ? 1.530 -11.246 -12.915 1.00 93.88 294 GLU A C 1
ATOM 2241 O O . GLU A 1 294 ? 1.527 -10.018 -12.874 1.00 93.88 294 GLU A O 1
ATOM 2246 N N . ARG A 1 295 ? 0.604 -11.905 -13.615 1.00 92.31 295 ARG A N 1
ATOM 2247 C CA . ARG A 1 295 ? -0.434 -11.206 -14.388 1.00 92.31 295 ARG A CA 1
ATOM 2248 C C . ARG A 1 295 ? -1.684 -10.988 -13.544 1.00 92.31 295 ARG A C 1
ATOM 2250 O O . ARG A 1 295 ? -2.380 -11.943 -13.194 1.00 92.31 295 ARG A O 1
ATOM 2257 N N . MET A 1 296 ? -2.021 -9.728 -13.297 1.00 92.56 296 MET A N 1
ATOM 2258 C CA . MET A 1 296 ? -3.297 -9.348 -12.702 1.00 92.56 296 MET A CA 1
ATOM 2259 C C . MET A 1 296 ? -4.411 -9.503 -13.744 1.00 92.56 296 MET A C 1
ATOM 2261 O O . MET A 1 296 ? -4.462 -8.805 -14.756 1.00 92.56 296 MET A O 1
ATOM 2265 N N . GLY A 1 297 ? -5.297 -10.473 -13.517 1.00 87.94 297 GLY A N 1
ATOM 2266 C CA . GLY A 1 297 ? -6.432 -10.731 -14.401 1.00 87.94 297 GLY A CA 1
ATOM 2267 C C . GLY A 1 297 ? -7.510 -9.639 -14.347 1.00 87.94 297 GLY A C 1
ATOM 2268 O O . GLY A 1 297 ? -7.546 -8.802 -13.455 1.00 87.94 297 GLY A O 1
ATOM 2269 N N . ARG A 1 298 ? -8.488 -9.721 -15.253 1.00 87.69 298 ARG A N 1
ATOM 2270 C CA . ARG A 1 298 ? -9.613 -8.765 -15.384 1.00 87.69 298 ARG A CA 1
ATOM 2271 C C . ARG A 1 298 ? -10.500 -8.557 -14.140 1.00 87.69 298 ARG A C 1
ATOM 2273 O O . ARG A 1 298 ? -11.416 -7.748 -14.186 1.00 87.69 298 ARG A O 1
ATOM 2280 N N . GLY A 1 299 ? -10.337 -9.384 -13.107 1.00 89.75 299 GLY A N 1
ATOM 2281 C CA . GLY A 1 299 ? -11.070 -9.268 -11.841 1.00 89.75 299 GLY A CA 1
ATOM 2282 C C . GLY A 1 299 ? -10.428 -8.288 -10.858 1.00 89.75 299 GLY A C 1
ATOM 2283 O O . GLY A 1 299 ? -11.052 -7.953 -9.854 1.00 89.75 299 GLY A O 1
ATOM 2284 N N . PHE A 1 300 ? -9.204 -7.844 -11.149 1.00 93.56 300 PHE A N 1
ATOM 2285 C CA . PHE A 1 300 ? -8.526 -6.783 -10.426 1.00 93.56 300 PHE A CA 1
ATOM 2286 C C . PHE A 1 300 ? -8.858 -5.429 -11.050 1.00 93.56 300 PHE A C 1
ATOM 2288 O O . PHE A 1 300 ? -9.134 -5.329 -12.244 1.00 93.56 300 PHE A O 1
ATOM 2295 N N . ALA A 1 301 ? -8.798 -4.393 -10.229 1.00 93.88 301 ALA A N 1
ATOM 2296 C CA . ALA A 1 301 ? -8.733 -3.008 -10.630 1.00 93.88 301 ALA A CA 1
ATOM 2297 C C . ALA A 1 301 ? -7.407 -2.447 -10.122 1.00 93.88 301 ALA A C 1
ATOM 2299 O O . ALA A 1 301 ? -7.101 -2.527 -8.930 1.00 93.88 301 ALA A O 1
ATOM 2300 N N . TRP A 1 302 ? -6.642 -1.881 -11.045 1.00 95.50 302 TRP A N 1
ATOM 2301 C CA . TRP A 1 302 ? -5.483 -1.060 -10.750 1.00 95.50 302 TRP A CA 1
ATOM 2302 C C . TRP A 1 302 ? -5.769 0.352 -11.251 1.00 95.50 302 TRP A C 1
ATOM 2304 O O . TRP A 1 302 ? -6.190 0.535 -12.395 1.00 95.50 302 TRP A O 1
ATOM 2314 N N . LEU A 1 303 ? -5.611 1.329 -10.364 1.00 92.50 303 LEU A N 1
ATOM 2315 C CA . LEU A 1 303 ? -5.907 2.729 -10.628 1.00 92.50 303 LEU A CA 1
ATOM 2316 C C . LEU A 1 303 ? -4.690 3.566 -10.239 1.00 92.50 303 LEU A C 1
ATOM 2318 O O . LEU A 1 303 ? -4.311 3.621 -9.069 1.00 92.50 303 LEU A O 1
ATOM 2322 N N . ASP A 1 304 ? -4.105 4.218 -11.235 1.00 90.12 304 ASP A N 1
ATOM 2323 C CA . ASP A 1 304 ? -3.042 5.206 -11.084 1.00 90.12 304 ASP A CA 1
ATOM 2324 C C . ASP A 1 304 ? -3.660 6.613 -11.026 1.00 90.12 304 ASP A C 1
ATOM 2326 O O . ASP A 1 304 ? -4.352 7.060 -11.949 1.00 90.12 304 ASP A O 1
ATOM 2330 N N . THR A 1 305 ? -3.430 7.320 -9.921 1.00 90.44 305 THR A N 1
ATOM 2331 C CA . THR A 1 305 ? -4.068 8.613 -9.634 1.00 90.44 305 THR A CA 1
ATOM 2332 C C . THR A 1 305 ? -3.282 9.832 -10.138 1.00 90.44 305 THR A C 1
ATOM 2334 O O . THR A 1 305 ? -3.556 10.958 -9.725 1.00 90.44 305 THR A O 1
ATOM 2337 N N . GLY A 1 306 ? -2.369 9.644 -11.100 1.00 85.31 306 GLY A N 1
ATOM 2338 C CA . GLY A 1 306 ? -1.519 10.706 -11.654 1.00 85.31 306 GLY A CA 1
ATOM 2339 C C . GLY A 1 306 ? -2.207 11.828 -12.458 1.00 85.31 306 GLY A C 1
ATOM 2340 O O . GLY A 1 306 ? -1.538 12.777 -12.867 1.00 85.31 306 GLY A O 1
ATOM 2341 N N . THR A 1 307 ? -3.523 11.774 -12.709 1.00 88.94 307 THR A N 1
ATOM 2342 C CA . THR A 1 307 ? -4.271 12.842 -13.407 1.00 88.94 307 THR A CA 1
ATOM 2343 C C . THR A 1 307 ? -5.544 13.229 -12.653 1.00 88.94 307 THR A C 1
ATOM 2345 O O . THR A 1 307 ? -6.102 12.433 -11.903 1.00 88.94 307 THR A O 1
ATOM 2348 N N . HIS A 1 308 ? -6.061 14.444 -12.881 1.00 92.12 308 HIS A N 1
ATOM 2349 C CA . HIS A 1 308 ? -7.331 14.869 -12.273 1.00 92.12 308 HIS A CA 1
ATOM 2350 C C . HIS A 1 308 ? -8.503 13.940 -12.630 1.00 92.12 308 HIS A C 1
ATOM 2352 O O . HIS A 1 308 ? -9.367 13.697 -11.790 1.00 92.12 308 HIS A O 1
ATOM 2358 N N . GLU A 1 309 ? -8.540 13.439 -13.867 1.00 91.94 309 GLU A N 1
ATOM 2359 C CA . GLU A 1 309 ? -9.573 12.512 -14.334 1.00 91.94 309 GLU A CA 1
ATOM 2360 C C . GLU A 1 309 ? -9.431 11.147 -13.653 1.00 91.94 309 GLU A C 1
ATOM 2362 O O . GLU A 1 309 ? -10.379 10.689 -13.016 1.00 91.94 309 GLU A O 1
ATOM 2367 N N . SER A 1 310 ? -8.227 10.561 -13.653 1.00 90.56 310 SER A N 1
ATOM 2368 C CA . SER A 1 310 ? -7.999 9.256 -13.019 1.00 90.56 310 SER A CA 1
ATOM 2369 C C . SER A 1 310 ? -8.218 9.274 -11.501 1.00 90.56 310 SER A C 1
ATOM 2371 O O . SER A 1 310 ? -8.721 8.302 -10.936 1.00 90.56 310 SER A O 1
ATOM 2373 N N . LEU A 1 311 ? -7.945 10.398 -10.831 1.00 92.44 311 LEU A N 1
ATOM 2374 C CA . LEU A 1 311 ? -8.272 10.583 -9.416 1.00 92.44 311 LEU A CA 1
ATOM 2375 C C . LEU A 1 311 ? -9.794 10.600 -9.161 1.00 92.44 311 LEU A C 1
ATOM 2377 O O . LEU A 1 311 ? -10.270 10.007 -8.188 1.00 92.44 311 LEU A O 1
ATOM 2381 N N . LEU A 1 312 ? -10.576 11.259 -10.024 1.00 95.81 312 LEU A N 1
ATOM 2382 C CA . LEU A 1 312 ? -12.043 11.272 -9.925 1.00 95.81 312 LEU A CA 1
ATOM 2383 C C . LEU A 1 312 ? -12.646 9.889 -10.186 1.00 95.81 312 LEU A C 1
ATOM 2385 O O . LEU A 1 312 ? -13.594 9.489 -9.495 1.00 95.81 312 LEU A O 1
ATOM 2389 N N . ASP A 1 313 ? -12.088 9.159 -11.147 1.00 93.50 313 ASP A N 1
ATOM 2390 C CA . ASP A 1 313 ? -12.483 7.788 -11.448 1.00 93.50 313 ASP A CA 1
ATOM 2391 C C . ASP A 1 313 ? -12.198 6.868 -10.263 1.00 93.50 313 ASP A C 1
ATOM 2393 O O . ASP A 1 313 ? -13.093 6.137 -9.828 1.00 93.50 313 ASP A O 1
ATOM 2397 N N . ALA A 1 314 ? -11.013 6.980 -9.656 1.00 93.56 314 ALA A N 1
ATOM 2398 C CA . ALA A 1 314 ? -10.662 6.213 -8.468 1.00 93.56 314 ALA A CA 1
ATOM 2399 C C . ALA A 1 314 ? -11.600 6.499 -7.287 1.00 93.56 314 ALA A C 1
ATOM 2401 O O . ALA A 1 314 ? -12.144 5.573 -6.677 1.00 93.56 314 ALA A O 1
ATOM 2402 N N . GLY A 1 315 ? -11.889 7.776 -7.013 1.00 94.06 315 GLY A N 1
ATOM 2403 C CA . GLY A 1 315 ? -12.851 8.154 -5.977 1.00 94.06 315 GLY A CA 1
ATOM 2404 C C . GLY A 1 315 ? -14.265 7.630 -6.260 1.00 94.06 315 GLY A C 1
ATOM 2405 O O . GLY A 1 315 ? -14.975 7.187 -5.353 1.00 94.06 315 GLY A O 1
ATOM 2406 N N . THR A 1 316 ? -14.687 7.631 -7.527 1.00 96.38 316 THR A N 1
ATOM 2407 C CA . THR A 1 316 ? -15.991 7.098 -7.944 1.00 96.38 316 THR A CA 1
ATOM 2408 C C . THR A 1 316 ? -16.059 5.581 -7.801 1.00 96.38 316 THR A C 1
ATOM 2410 O O . THR A 1 316 ? -17.092 5.064 -7.354 1.00 96.38 316 THR A O 1
ATOM 2413 N N . PHE A 1 317 ? -14.979 4.881 -8.139 1.00 95.31 317 PHE A N 1
ATOM 2414 C CA . PHE A 1 317 ? -14.840 3.438 -7.997 1.00 95.31 317 PHE A CA 1
ATOM 2415 C C . PHE A 1 317 ? -14.962 3.015 -6.529 1.00 95.31 317 PHE A C 1
ATOM 2417 O O . PHE A 1 317 ? -15.894 2.278 -6.192 1.00 95.31 317 PHE A O 1
ATOM 2424 N N . VAL A 1 318 ? -14.123 3.572 -5.646 1.00 93.62 318 VAL A N 1
ATOM 2425 C CA . VAL A 1 318 ? -14.139 3.280 -4.200 1.00 93.62 318 VAL A CA 1
ATOM 2426 C C . VAL A 1 318 ? -15.517 3.567 -3.608 1.00 93.62 318 VAL A C 1
ATOM 2428 O O . VAL A 1 318 ? -16.142 2.685 -3.023 1.00 93.62 318 VAL A O 1
ATOM 2431 N N . ARG A 1 319 ? -16.079 4.756 -3.871 1.00 95.19 319 ARG A N 1
ATOM 2432 C CA . ARG A 1 319 ? -17.427 5.122 -3.403 1.00 95.19 319 ARG A CA 1
ATOM 2433 C C . ARG A 1 319 ? -18.493 4.117 -3.839 1.00 95.19 319 ARG A C 1
ATOM 2435 O O . ARG A 1 319 ? -19.449 3.871 -3.103 1.00 95.19 319 ARG A O 1
ATOM 2442 N N . THR A 1 320 ? -18.404 3.614 -5.069 1.00 94.56 320 THR A N 1
ATOM 2443 C CA . THR A 1 320 ? -19.389 2.670 -5.608 1.00 94.56 320 THR A CA 1
ATOM 2444 C C . THR A 1 320 ? -19.277 1.319 -4.915 1.00 94.56 320 THR A C 1
ATOM 2446 O O . THR A 1 320 ? -20.310 0.764 -4.543 1.00 94.56 320 THR A O 1
ATOM 2449 N N . LEU A 1 321 ? -18.057 0.825 -4.698 1.00 91.50 321 LEU A N 1
ATOM 2450 C CA . LEU A 1 321 ? -17.810 -0.418 -3.974 1.00 91.50 321 LEU A CA 1
ATOM 2451 C C . LEU A 1 321 ? -18.321 -0.339 -2.535 1.00 91.50 321 LEU A C 1
ATOM 2453 O O . LEU A 1 321 ? -19.189 -1.128 -2.158 1.00 91.50 321 LEU A O 1
ATOM 2457 N N . GLU A 1 322 ? -17.885 0.665 -1.771 1.00 91.00 322 GLU A N 1
ATOM 2458 C CA . GLU A 1 322 ? -18.241 0.792 -0.353 1.00 91.00 322 GLU A CA 1
ATOM 2459 C C . GLU A 1 322 ? -19.754 0.923 -0.152 1.00 91.00 322 GLU A C 1
ATOM 2461 O O . GLU A 1 322 ? -20.348 0.249 0.690 1.00 91.00 322 GLU A O 1
ATOM 2466 N N . LYS A 1 323 ? -20.431 1.727 -0.986 1.00 92.38 323 LYS A N 1
ATOM 2467 C CA . LYS A 1 323 ? -21.894 1.880 -0.915 1.00 92.38 323 LYS A CA 1
ATOM 2468 C C . LYS A 1 323 ? -22.655 0.596 -1.224 1.00 92.38 323 LYS A C 1
ATOM 2470 O O . LYS A 1 323 ? -23.795 0.455 -0.783 1.00 92.38 323 LYS A O 1
ATOM 2475 N N . ARG A 1 324 ? -22.094 -0.288 -2.050 1.00 92.12 324 ARG A N 1
ATOM 2476 C CA . ARG A 1 324 ? -22.759 -1.528 -2.472 1.00 92.12 324 ARG A CA 1
ATOM 2477 C C . ARG A 1 324 ? -22.469 -2.689 -1.533 1.00 92.12 324 ARG A C 1
ATOM 2479 O O . ARG A 1 324 ? -23.364 -3.503 -1.336 1.00 92.12 324 ARG A O 1
ATOM 2486 N N . GLN A 1 325 ? -21.268 -2.748 -0.969 1.00 86.50 325 GLN A N 1
ATOM 2487 C CA . GLN A 1 325 ? -20.834 -3.837 -0.094 1.00 86.50 325 GLN A CA 1
ATOM 2488 C C . GLN A 1 325 ? -21.070 -3.530 1.391 1.00 86.50 325 GLN A C 1
ATOM 2490 O O . GLN A 1 325 ? -21.232 -4.452 2.182 1.00 86.50 325 GLN A O 1
ATOM 2495 N N . GLY A 1 326 ? -21.148 -2.251 1.777 1.00 87.19 326 GLY A N 1
ATOM 2496 C CA . GLY A 1 326 ? -21.246 -1.849 3.183 1.00 87.19 326 GLY A CA 1
ATOM 2497 C C . GLY A 1 326 ? -19.953 -2.084 3.972 1.00 87.19 326 GLY A C 1
ATOM 2498 O O . GLY A 1 326 ? -19.997 -2.126 5.197 1.00 87.19 326 GLY A O 1
ATOM 2499 N N . GLN A 1 327 ? -18.831 -2.248 3.270 1.00 83.94 327 GLN A N 1
ATOM 2500 C CA . GLN A 1 327 ? -17.484 -2.442 3.804 1.00 83.94 327 GLN A CA 1
ATOM 2501 C C . GLN A 1 327 ? -16.579 -1.339 3.264 1.00 83.94 327 GLN A C 1
ATOM 2503 O O . GLN A 1 327 ? -16.815 -0.851 2.156 1.00 83.94 327 GLN A O 1
ATOM 2508 N N . GLN A 1 328 ? -15.584 -0.932 4.047 1.00 87.31 328 GLN A N 1
ATOM 2509 C CA . GLN A 1 328 ? -14.638 0.100 3.636 1.00 87.31 328 GLN A CA 1
ATOM 2510 C C . GLN A 1 328 ? -13.505 -0.514 2.813 1.00 87.31 328 GLN A C 1
ATOM 2512 O O . GLN A 1 328 ? -13.085 -1.640 3.071 1.00 87.31 328 GLN A O 1
ATOM 2517 N N . ALA A 1 329 ? -12.995 0.224 1.830 1.00 87.62 329 ALA A N 1
ATOM 2518 C CA . ALA A 1 329 ? -11.792 -0.170 1.103 1.00 87.62 329 ALA A CA 1
ATOM 2519 C C . ALA A 1 329 ? -10.564 0.500 1.740 1.00 87.62 329 ALA A C 1
ATOM 2521 O O . ALA A 1 329 ? -10.574 1.707 1.970 1.00 87.62 329 ALA A O 1
ATOM 2522 N N . GLY A 1 330 ? -9.506 -0.270 2.021 1.00 86.19 330 GLY A N 1
ATOM 2523 C CA . GLY A 1 330 ? -8.252 0.268 2.567 1.00 86.19 330 GLY A CA 1
ATOM 2524 C C . GLY A 1 330 ? -8.357 0.829 3.994 1.00 86.19 330 GLY A C 1
ATOM 2525 O O . GLY A 1 330 ? -7.639 1.764 4.341 1.00 86.19 330 GLY A O 1
ATOM 2526 N N . CYS A 1 331 ? -9.264 0.300 4.824 1.00 91.25 331 CYS A N 1
ATOM 2527 C CA . CYS A 1 331 ? -9.406 0.711 6.223 1.00 91.25 331 CYS A CA 1
ATOM 2528 C C . CYS A 1 331 ? -8.285 0.112 7.089 1.00 91.25 331 CYS A C 1
ATOM 2530 O O . CYS A 1 331 ? -8.328 -1.066 7.447 1.00 91.25 331 CYS A O 1
ATOM 2532 N N . LEU A 1 332 ? -7.289 0.930 7.446 1.00 87.69 332 LEU A N 1
ATOM 2533 C CA . LEU A 1 332 ? -6.101 0.487 8.189 1.00 87.69 332 LEU A CA 1
ATOM 2534 C C . LEU A 1 332 ? -6.448 -0.102 9.563 1.00 87.69 332 LEU A C 1
ATOM 2536 O O . LEU A 1 332 ? -5.864 -1.103 9.970 1.00 87.69 332 LEU A O 1
ATOM 2540 N N . GLU A 1 333 ? -7.420 0.476 10.276 1.00 86.62 333 GLU A N 1
ATOM 2541 C CA . GLU A 1 333 ? -7.870 -0.038 11.571 1.00 86.62 333 GLU A CA 1
ATOM 2542 C C . GLU A 1 333 ? -8.528 -1.416 11.459 1.00 86.62 333 GLU A C 1
ATOM 2544 O O . GLU A 1 333 ? -8.314 -2.264 12.328 1.00 86.62 333 GLU A O 1
ATOM 2549 N N . GLU A 1 334 ? -9.326 -1.642 10.411 1.00 84.75 334 GLU A N 1
ATOM 2550 C CA . GLU A 1 334 ? -9.955 -2.940 10.152 1.00 84.75 334 GLU A CA 1
ATOM 2551 C C . GLU A 1 334 ? -8.890 -3.986 9.813 1.00 84.75 334 GLU A C 1
ATOM 2553 O O . GLU A 1 334 ? -8.851 -5.036 10.455 1.00 84.75 334 GLU A O 1
ATOM 2558 N N . ILE A 1 335 ? -7.972 -3.668 8.894 1.00 84.12 335 ILE A N 1
ATOM 2559 C CA . ILE A 1 335 ? -6.867 -4.554 8.500 1.00 84.12 335 ILE A CA 1
ATOM 2560 C C . ILE A 1 335 ? -6.017 -4.932 9.722 1.00 84.12 335 ILE A C 1
ATOM 2562 O O . ILE A 1 335 ? -5.836 -6.118 10.011 1.00 84.12 335 ILE A O 1
ATOM 2566 N N . ALA A 1 336 ? -5.563 -3.946 10.501 1.00 81.62 336 ALA A N 1
ATOM 2567 C CA . ALA A 1 336 ? -4.762 -4.176 11.705 1.00 81.62 336 ALA A CA 1
ATOM 2568 C C . ALA A 1 336 ? -5.496 -5.055 12.730 1.00 81.62 336 ALA A C 1
ATOM 2570 O O . ALA A 1 336 ? -4.925 -5.982 13.310 1.00 81.62 336 ALA A O 1
ATOM 2571 N N . TYR A 1 337 ? -6.787 -4.795 12.942 1.00 78.31 337 TYR A N 1
ATOM 2572 C CA . TYR A 1 337 ? -7.607 -5.581 13.856 1.00 78.31 337 TYR A CA 1
ATOM 2573 C C . TYR A 1 337 ? -7.752 -7.044 13.419 1.00 78.31 337 TYR A C 1
ATOM 2575 O O . TYR A 1 337 ? -7.696 -7.940 14.267 1.00 78.31 337 TYR A O 1
ATOM 2583 N N . LEU A 1 338 ? -7.936 -7.287 12.119 1.00 74.00 338 LEU A N 1
ATOM 2584 C CA . LEU A 1 338 ? -8.052 -8.630 11.553 1.00 74.00 338 LEU A CA 1
ATOM 2585 C C . LEU A 1 338 ? -6.726 -9.396 11.648 1.00 74.00 338 LEU A C 1
ATOM 2587 O O . LEU A 1 338 ? -6.725 -10.547 12.085 1.00 74.00 338 LEU A O 1
ATOM 2591 N N . GLN A 1 339 ? -5.596 -8.743 11.369 1.00 67.56 339 GLN A N 1
ATOM 2592 C CA . GLN A 1 339 ? -4.269 -9.358 11.485 1.00 67.56 339 GLN A CA 1
ATOM 2593 C C . GLN A 1 339 ? -3.871 -9.675 12.937 1.00 67.56 339 GLN A C 1
ATOM 2595 O O . GLN A 1 339 ? -3.199 -10.670 13.198 1.00 67.56 339 GLN A O 1
ATOM 2600 N N . CYS A 1 340 ? -4.307 -8.880 13.921 1.00 57.50 340 CYS A N 1
ATOM 2601 C CA . CYS A 1 340 ? -4.109 -9.197 15.343 1.00 57.50 340 CYS A CA 1
ATOM 2602 C C . CYS A 1 340 ? -4.988 -10.358 15.852 1.00 57.50 340 CYS A C 1
ATOM 2604 O O . CYS A 1 340 ? -4.839 -10.768 17.005 1.00 57.50 340 CYS A O 1
ATOM 2606 N N . ARG A 1 341 ? -5.930 -10.853 15.038 1.00 42.12 341 ARG A N 1
ATOM 2607 C CA . ARG A 1 341 ? -6.867 -11.935 15.379 1.00 42.12 341 ARG A CA 1
ATOM 2608 C C . ARG A 1 341 ? -6.585 -13.260 14.674 1.00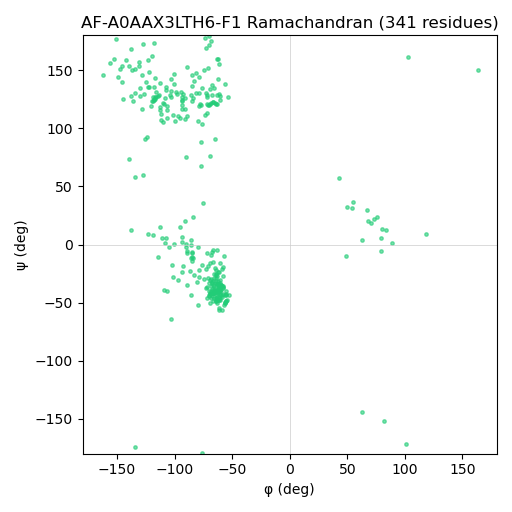 42.12 341 ARG A C 1
ATOM 2610 O O . ARG A 1 341 ? -7.337 -14.207 14.913 1.00 42.12 341 ARG A O 1
ATOM 2617 N N . ALA A 1 342 ? -5.536 -13.351 13.857 1.00 32.91 342 ALA A N 1
ATOM 2618 C CA . ALA A 1 342 ? -5.075 -14.640 13.357 1.00 32.91 342 ALA A CA 1
ATOM 2619 C C . ALA A 1 342 ? -4.672 -15.530 14.563 1.00 32.91 342 ALA A C 1
ATOM 2621 O O . ALA A 1 342 ? -3.925 -15.052 15.422 1.00 32.91 342 ALA A O 1
ATOM 2622 N N . PRO A 1 343 ? -5.254 -16.738 14.704 1.00 33.69 343 PRO A N 1
ATOM 2623 C CA . PRO A 1 343 ? -5.104 -17.596 15.883 1.00 33.69 343 PRO A CA 1
ATOM 2624 C C . PRO A 1 343 ? -3.679 -18.092 16.140 1.00 33.69 343 PRO A C 1
ATOM 2626 O O . PRO A 1 343 ? -2.919 -18.264 15.160 1.00 33.69 343 PRO A O 1
#

Organism: NCBI:txid1775881

Solvent-accessible surface area (backbone atoms only — not comparable to full-atom values): 19252 Å² total; per-residue (Å²): 132,84,78,82,65,31,34,25,28,32,20,24,55,41,78,67,23,43,55,51,52,47,56,32,54,77,67,70,44,54,66,38,28,32,14,86,54,82,23,91,87,47,52,93,40,44,40,81,30,42,52,70,37,52,66,42,41,62,74,62,69,61,61,42,30,38,36,39,48,50,63,60,53,71,88,79,38,96,50,74,63,54,34,48,37,38,53,48,51,9,48,51,34,50,52,53,43,34,60,78,68,67,42,79,40,77,45,84,64,59,68,87,78,79,73,76,88,76,69,94,81,71,47,70,58,74,77,45,76,43,76,49,75,32,45,75,84,52,40,65,58,51,44,73,73,56,54,51,28,62,94,50,76,30,43,48,44,82,44,72,41,92,62,94,49,32,65,28,45,55,38,54,75,38,37,82,79,43,72,62,44,62,47,75,52,68,46,95,57,56,45,79,48,44,86,65,47,32,63,53,40,38,59,47,65,71,49,83,66,42,32,34,36,36,30,34,80,49,94,64,27,46,80,29,36,25,43,28,61,48,97,89,66,47,83,71,49,52,39,67,45,32,95,74,56,83,38,46,29,18,52,53,60,44,38,34,36,20,43,60,46,32,69,49,30,72,69,46,66,60,44,101,86,60,24,21,45,46,40,60,43,50,36,56,33,43,78,71,71,32,48,44,77,46,74,54,53,91,72,47,48,78,44,64,43,90,40,78,65,43,39,52,50,48,54,50,49,54,53,51,50,29,74,72,70,77,49,78,80,89,45,59,68,50,53,34,54,53,65,75,60,66,128

Radius of gyration: 26.24 Å; Cα contacts (8 Å, |Δi|>4): 576; chains: 1; bounding box: 60×39×73 Å

Secondary structure (DSSP, 8-state):
-PPPPPEEEETTTSHHHHHHHHHHHHTT--EEEEESS--SS-GGGEEE--TT-HHHHHHH--SSEEEE-----TTS-SSHHHHHIIIIIHHHHHHHHHHHTT-SEEEE---S-S-PPPPTT--S----EEEEEE-TTTHHHHHHHHTTSGGGT-EEEEEE-SS---TTHHHHHTHHHHTT--EEEE-TTEEEEETTHHHHHHHHHT--SSEEEEEEE-S-GGGSEEEEE-TTS-EEEEEES-SS-SSSEEEEEEEEE-TTHHHHHTTPPP-TTS---HHHHHHHHHHTT-EEEEEE-TTEEEEE--SHHHHHHHHHHHHHHHHHHSS-SS-HHHHHHHHTT--

Nearest PDB structures (foldseek):
  4b2x-assembly1_A  TM=9.945E-01  e=3.063E-32  Pseudomonas aeruginosa PAO1
  6t38-assembly1_A  TM=9.906E-01  e=2.112E-32  Pseudomonas aeruginosa PAO1
  6t38-assembly1_B  TM=9.937E-01  e=1.058E-31  Pseudomonas aeruginosa PAO1
  6t38-assembly1_C  TM=9.917E-01  e=9.347E-32  Pseudomonas aeruginosa PAO1
  6n0u-assembly1_A  TM=9.892E-01  e=1.198E-31  Paraburkholderia phymatum STM815

Foldseek 3Di:
DPPQWEEEEECLLDPVNVVVVVVCVVVVRHYAYEYCDARPVCNVRYDYAALLDLVSCLVPDDIQEYEYPFADACVRDPDNVVRCSGLPVSVVSNVVSCVVRVRPYYHYPHDNPLDDPDDFDQDQLVAQEDEDEDAPVCQVVCCVVCPQVVLLPGGYHYWHDPDQQADLVVLQRCLVVCVQFWDKFADPQKDKDFPCNSVVSNVQSPDQAFKEWEWEFDPQQLQAFAFAADPVGFTDATHGNDPDGNHRIGTHRIMTHGSCSNVLLVVQDQDVVSHSYVRSSQRVSVVVVRYDYHYDDPRMDMQGCPDPVSVVVVVVVQVVVCVVVVHHDPDSNSSSVSVVPND

pLDDT: mean 88.42, std 13.81, range [32.72, 98.06]

InterPro domains:
  IPR001509 NAD-dependent epimerase/dehydratase [PF01370] (7-123)
  IPR005835 Nucleotidyl transferase domain [PF00483] (125-318)
  IPR005907 Glucose-1-phosphate thymidylyltransferase, short form [PTHR43532] (124-339)
  IPR029044 Nucleotide-diphospho-sugar transferases [G3DSA:3.90.550.10] (125-342)
  IPR029044 Nucleotide-diphospho-sugar transferases [SSF53448] (124-338)
  IPR036291 NAD(P)-binding domain superfamily [SSF51735] (5-119)

Mean predicted aligned error: 14.55 Å